Protein AF-W2Z383-F1 (afdb_monomer)

Sequence (251 aa):
MAANDRAPPEHNKKMGALFIVNQLFKIYFKLNMIHLCRNLIRAVEGPAFPKFELFNKSDKVTYQYYVGRISMFEDQYQKAETCLDYAWKHCHRGKTRNKRMILQFLVPVKLLLGIMPSPKLLSDFALEEYTGLTDAIRDGNLHLFTEYLAQYQDKFIQQGVYLLIEKLRLLVLRNLFKKVYLIQQSHQLQMQDFQLALNVATGHSMGMDEIECVLTNLIFKGYIKGYMSHTKKILVVSKTQPFPPIVNVSS

pLDDT: mean 93.11, std 7.23, range [57.81, 98.75]

Organism: NCBI:txid1317064

Secondary structure (DSSP, 8-state):
-GGG--S-GGG-GGGGHHHHHHHHHHHHHHTT-GGGHHHHHHHHHSTTSPPGGGS-HHHHHHHHHHHHHHHHHTT-HHHHHHHHHHHHHHS-TT-HHHHHHHHHHHHHHHHHTTPPPPHHHHHHTT-GGGHHHHHHHHHT-HHHHHHHHHHTHHHHHHHT-HHHHHHTHHHHHHHHHHHHHHHH--SEEEHHHHHHHHHHHHSS---HHHHHHHHHHHHHTTSS-EEEETTTTEEEE-SS-SS--HHHH--

InterPro domains:
  IPR000717 Proteasome component (PCI) domain [PF01399] (149-239)
  IPR000717 Proteasome component (PCI) domain [PS50250] (61-242)
  IPR036388 Winged helix-like DNA-binding domain superfamily [G3DSA:1.10.10.10] (179-250)
  IPR045114 Csn12 family [PTHR12732] (3-248)
  IPR057985 26S proteasome non-ATPase regulatory subunit 3, N-terminal TPR repeats [PF25573] (13-121)

Foldseek 3Di:
DLLQDPDDPVPRSLQCLLVVLLVVLVVCVVVVVLVCNVVSVCVCVDPSHPDLVPHDLVSLLSNLLSQLVSCVVVVVLVSNLVSLVSSLVSPDPVPLVSNLLSCLRNQLSCVQLQHHDDPVVCVSNVVVLCVLVRVLLQQLQLQSLVVSLVVCVVVCVVSVCSVSSVSSNLSSLLNLVVVLCVVVVDQKAALVSSQVSCCVRHVDGDDSVRSVVSVVVCCVLVQAAFDADPVRRITGGDPPCRGDRSNVSSD

Structure (mmCIF, N/CA/C/O backbone):
data_AF-W2Z383-F1
#
_entry.id   AF-W2Z383-F1
#
loop_
_atom_site.group_PDB
_atom_site.id
_atom_site.type_symbol
_atom_site.label_atom_id
_atom_site.label_alt_id
_atom_site.label_comp_id
_atom_site.label_asym_id
_atom_site.label_entity_id
_atom_site.label_seq_id
_atom_site.pdbx_PDB_ins_code
_atom_site.Cartn_x
_atom_site.Cartn_y
_atom_site.Cartn_z
_atom_site.occupancy
_atom_site.B_iso_or_equiv
_atom_site.auth_seq_id
_atom_site.auth_comp_id
_atom_site.auth_asym_id
_atom_site.auth_atom_id
_atom_site.pdbx_PDB_model_num
ATOM 1 N N . MET A 1 1 ? 31.587 -0.784 -19.864 1.00 59.16 1 MET A N 1
ATOM 2 C CA . MET A 1 1 ? 30.217 -0.594 -19.326 1.00 59.16 1 MET A CA 1
ATOM 3 C C . MET A 1 1 ? 29.667 0.711 -19.889 1.00 59.16 1 MET A C 1
ATOM 5 O O . MET A 1 1 ? 30.401 1.687 -19.833 1.00 59.16 1 MET A O 1
ATOM 9 N N . ALA A 1 2 ? 28.448 0.751 -20.444 1.00 67.50 2 ALA A N 1
ATOM 10 C CA . ALA A 1 2 ? 27.911 1.948 -21.124 1.00 67.50 2 ALA A CA 1
ATOM 11 C C . ALA A 1 2 ? 27.912 3.220 -20.246 1.00 67.50 2 ALA A C 1
ATOM 13 O O . ALA A 1 2 ? 28.122 4.315 -20.750 1.00 67.50 2 ALA A O 1
ATOM 14 N N . ALA A 1 3 ? 27.755 3.068 -18.926 1.00 65.38 3 ALA A N 1
ATOM 15 C CA . ALA A 1 3 ? 27.822 4.172 -17.965 1.00 65.38 3 ALA A CA 1
ATOM 16 C C . ALA A 1 3 ? 29.238 4.773 -17.790 1.00 65.38 3 ALA A C 1
ATOM 18 O O . ALA A 1 3 ? 29.368 5.959 -17.508 1.00 65.38 3 ALA A O 1
ATOM 19 N N . ASN A 1 4 ? 30.298 3.992 -18.033 1.00 68.06 4 ASN A N 1
ATOM 20 C CA . ASN A 1 4 ? 31.700 4.418 -17.890 1.00 68.06 4 ASN A CA 1
ATOM 21 C C . ASN A 1 4 ? 32.333 4.840 -19.224 1.00 68.06 4 ASN A C 1
ATOM 23 O O . ASN A 1 4 ? 33.556 4.947 -19.316 1.00 68.06 4 ASN A O 1
ATOM 27 N N . ASP A 1 5 ? 31.521 5.033 -20.265 1.00 70.00 5 ASP A N 1
ATOM 28 C CA . ASP A 1 5 ? 32.014 5.424 -21.580 1.00 70.00 5 ASP A CA 1
ATOM 29 C C . ASP A 1 5 ? 32.732 6.786 -21.511 1.00 70.00 5 ASP A C 1
ATOM 31 O O . ASP A 1 5 ? 32.294 7.708 -20.821 1.00 70.00 5 ASP A O 1
ATOM 35 N N . ARG A 1 6 ? 33.873 6.907 -22.183 1.00 73.69 6 ARG A N 1
ATOM 36 C CA . ARG A 1 6 ? 34.647 8.156 -22.275 1.00 73.69 6 ARG A CA 1
ATOM 37 C C . ARG A 1 6 ? 34.650 8.715 -23.697 1.00 73.69 6 ARG A C 1
ATOM 39 O O . ARG A 1 6 ? 35.354 9.685 -23.954 1.00 73.69 6 ARG A O 1
ATOM 46 N N . ALA A 1 7 ? 33.885 8.104 -24.603 1.00 74.44 7 ALA A N 1
ATOM 47 C CA . ALA A 1 7 ? 33.755 8.567 -25.971 1.00 74.44 7 ALA A CA 1
ATOM 48 C C . ALA A 1 7 ? 33.194 10.006 -26.039 1.00 74.44 7 ALA A C 1
ATOM 50 O O . ALA A 1 7 ? 32.444 10.422 -25.142 1.00 74.44 7 ALA A O 1
ATOM 51 N N . PRO A 1 8 ? 33.529 10.756 -27.107 1.00 68.62 8 PRO A N 1
ATOM 52 C CA . PRO A 1 8 ? 32.952 12.069 -27.382 1.00 68.62 8 PRO A CA 1
ATOM 53 C C . PRO A 1 8 ? 31.413 12.039 -27.364 1.00 68.62 8 PRO A C 1
ATOM 55 O O . PRO A 1 8 ? 30.830 10.983 -27.626 1.00 68.62 8 PRO A O 1
ATOM 58 N N . PRO A 1 9 ? 30.732 13.172 -27.096 1.00 67.56 9 PRO A N 1
ATOM 59 C CA . PRO A 1 9 ? 29.270 13.237 -26.975 1.00 67.56 9 PRO A CA 1
ATOM 60 C C . PRO A 1 9 ? 28.506 12.577 -28.132 1.00 67.56 9 PRO A C 1
ATOM 62 O O . PRO A 1 9 ? 27.502 11.910 -27.896 1.00 67.56 9 PRO A O 1
ATOM 65 N N . GLU A 1 10 ? 29.027 12.694 -29.355 1.00 64.75 10 GLU A N 1
ATOM 66 C CA . GLU A 1 10 ? 28.457 12.147 -30.596 1.00 64.75 10 GLU A CA 1
ATOM 67 C C . GLU A 1 10 ? 28.427 10.607 -30.646 1.00 64.75 10 GLU A C 1
ATOM 69 O O . GLU A 1 10 ? 27.611 10.013 -31.350 1.00 64.75 10 GLU A O 1
ATOM 74 N N . HIS A 1 11 ? 29.277 9.939 -29.862 1.00 67.81 11 HIS A N 1
ATOM 75 C CA . HIS A 1 11 ? 29.374 8.477 -29.779 1.00 67.81 11 HIS A CA 1
ATOM 76 C C . HIS A 1 11 ? 29.130 7.947 -28.361 1.00 67.81 11 HIS A C 1
ATOM 78 O O . HIS A 1 11 ? 29.428 6.790 -28.057 1.00 67.81 11 HIS A O 1
ATOM 84 N N . ASN A 1 12 ? 28.588 8.787 -27.478 1.00 75.19 12 ASN A N 1
ATOM 85 C CA . ASN A 1 12 ? 28.506 8.490 -26.059 1.00 75.19 12 ASN A CA 1
ATOM 86 C C . ASN A 1 12 ? 27.352 7.528 -25.736 1.00 75.19 12 ASN A C 1
ATOM 88 O O . ASN A 1 12 ? 26.170 7.874 -25.808 1.00 75.19 12 ASN A O 1
ATOM 92 N N . LYS A 1 13 ? 27.694 6.314 -25.289 1.00 80.44 13 LYS A N 1
ATOM 93 C CA . LYS A 1 13 ? 26.715 5.264 -24.959 1.00 80.44 13 LYS A CA 1
ATOM 94 C C . LYS A 1 13 ? 26.020 5.472 -23.612 1.00 80.44 13 LYS A C 1
ATOM 96 O O . LYS A 1 13 ? 25.068 4.748 -23.309 1.00 80.44 13 LYS A O 1
ATOM 101 N N . LYS A 1 14 ? 26.437 6.459 -22.810 1.00 80.62 14 LYS A N 1
ATOM 102 C CA . LYS A 1 14 ? 25.865 6.744 -21.483 1.00 80.62 14 LYS A CA 1
ATOM 103 C C . LYS A 1 14 ? 24.364 6.978 -21.520 1.00 80.62 14 LYS A C 1
ATOM 105 O O . LYS A 1 14 ? 23.655 6.496 -20.642 1.00 80.62 14 LYS A O 1
ATOM 110 N N . MET A 1 15 ? 23.867 7.657 -22.552 1.00 82.62 15 MET A N 1
ATOM 111 C CA . MET A 1 15 ? 22.441 7.975 -22.664 1.00 82.62 15 MET A CA 1
ATOM 112 C C . MET A 1 15 ? 21.571 6.738 -22.927 1.00 82.62 15 MET A C 1
ATOM 114 O O . MET A 1 15 ? 20.395 6.735 -22.575 1.00 82.62 15 MET A O 1
ATOM 118 N N . GLY A 1 16 ? 22.153 5.655 -23.453 1.00 87.44 16 GLY A N 1
ATOM 119 C CA . GLY A 1 16 ? 21.490 4.356 -23.587 1.00 87.44 16 GLY A CA 1
ATOM 120 C C . GLY A 1 16 ? 21.559 3.483 -22.328 1.00 87.44 16 GLY A C 1
ATOM 121 O O . GLY A 1 16 ? 20.902 2.444 -22.270 1.00 87.44 16 GLY A O 1
ATOM 122 N N . ALA A 1 17 ? 22.331 3.870 -21.306 1.00 91.75 17 ALA A N 1
ATOM 123 C CA . ALA A 1 17 ? 22.568 3.025 -20.135 1.00 91.75 17 ALA A CA 1
ATOM 124 C C . ALA A 1 17 ? 21.280 2.734 -19.348 1.00 91.75 17 ALA A C 1
ATOM 126 O O . ALA A 1 17 ? 21.058 1.588 -18.957 1.00 91.75 17 ALA A O 1
ATOM 127 N N . LEU A 1 18 ? 20.402 3.730 -19.165 1.00 94.50 18 LEU A N 1
ATOM 128 C CA . LEU A 1 18 ? 19.137 3.531 -18.448 1.00 94.50 18 LEU A CA 1
ATOM 129 C C . LEU A 1 18 ? 18.179 2.613 -19.219 1.00 94.50 18 LEU A C 1
ATOM 131 O O . LEU A 1 18 ? 17.527 1.762 -18.618 1.00 94.50 18 LEU A O 1
ATOM 135 N N . PHE A 1 19 ? 18.150 2.716 -20.551 1.00 94.62 19 PHE A N 1
ATOM 136 C CA . PHE A 1 19 ? 17.398 1.786 -21.391 1.00 94.62 19 PHE A CA 1
ATOM 137 C C . PHE A 1 19 ? 17.890 0.343 -21.209 1.00 94.62 19 PHE A C 1
ATOM 139 O O . PHE A 1 19 ? 17.077 -0.560 -21.024 1.00 94.62 19 PHE A O 1
ATOM 146 N N . ILE A 1 20 ? 19.210 0.116 -21.199 1.00 94.94 20 ILE A N 1
ATOM 147 C CA . ILE A 1 20 ? 19.793 -1.216 -20.966 1.00 94.94 20 ILE A CA 1
ATOM 148 C C . ILE A 1 20 ? 19.395 -1.743 -19.583 1.00 94.94 20 ILE A C 1
ATOM 150 O O . ILE A 1 20 ? 18.932 -2.878 -19.476 1.00 94.94 20 ILE A O 1
ATOM 154 N N . VAL A 1 21 ? 19.500 -0.915 -18.539 1.00 96.50 21 VAL A N 1
ATOM 155 C CA . VAL A 1 21 ? 19.047 -1.269 -17.183 1.00 96.50 21 VAL A CA 1
ATOM 156 C C . VAL A 1 21 ? 17.569 -1.672 -17.184 1.00 96.50 21 VAL A C 1
ATOM 158 O O . VAL A 1 21 ? 17.213 -2.705 -16.621 1.00 96.50 21 VAL A O 1
ATOM 161 N N . ASN A 1 22 ? 16.713 -0.927 -17.885 1.00 97.62 22 ASN A N 1
ATOM 162 C CA . ASN A 1 22 ? 15.292 -1.248 -18.017 1.00 97.62 22 ASN A CA 1
ATOM 163 C C . ASN A 1 22 ? 15.038 -2.590 -18.725 1.00 97.62 22 ASN A C 1
ATOM 165 O O . ASN A 1 22 ? 14.095 -3.300 -18.368 1.00 97.62 22 ASN A O 1
ATOM 169 N N . GLN A 1 23 ? 15.848 -2.958 -19.723 1.00 97.62 23 GLN A N 1
ATOM 170 C CA . GLN A 1 23 ? 15.751 -4.280 -20.354 1.00 97.62 23 GLN A CA 1
ATOM 171 C C . GLN A 1 23 ? 16.218 -5.393 -19.411 1.00 97.62 23 GLN A C 1
ATOM 173 O O . GLN A 1 23 ? 15.561 -6.429 -19.328 1.00 97.62 23 GLN A O 1
ATOM 178 N N . LEU A 1 24 ? 17.289 -5.168 -18.646 1.00 97.50 24 LEU A N 1
ATOM 179 C CA . LEU A 1 24 ? 17.753 -6.128 -17.642 1.00 97.50 24 LEU A CA 1
ATOM 180 C C . LEU A 1 24 ? 16.710 -6.341 -16.541 1.00 97.50 24 LEU A C 1
ATOM 182 O O . LEU A 1 24 ? 16.446 -7.488 -16.190 1.00 97.50 24 LEU A O 1
ATOM 186 N N . PHE A 1 25 ? 16.037 -5.285 -16.069 1.00 97.94 25 PHE A N 1
ATOM 187 C CA . PHE A 1 25 ? 14.906 -5.443 -15.150 1.00 97.94 25 PHE A CA 1
ATOM 188 C C . PHE A 1 25 ? 13.814 -6.335 -15.741 1.00 97.94 25 PHE A C 1
ATOM 190 O O . PHE A 1 25 ? 13.383 -7.274 -15.079 1.00 97.94 25 PHE A O 1
ATOM 197 N N . LYS A 1 26 ? 13.390 -6.105 -16.991 1.00 97.06 26 LYS A N 1
ATOM 198 C CA . LYS A 1 26 ? 12.384 -6.963 -17.647 1.00 97.06 26 LYS A CA 1
ATOM 199 C C . LYS A 1 26 ? 12.805 -8.434 -17.655 1.00 97.06 26 LYS A C 1
ATOM 201 O O . LYS A 1 26 ? 11.983 -9.296 -17.352 1.00 97.06 26 LYS A O 1
ATOM 206 N N . ILE A 1 27 ? 14.066 -8.711 -17.989 1.00 97.62 27 ILE A N 1
ATOM 207 C CA . ILE A 1 27 ? 14.612 -10.073 -18.038 1.00 97.62 27 ILE A CA 1
ATOM 208 C C . ILE A 1 27 ? 14.623 -10.688 -16.637 1.00 97.62 27 ILE A C 1
ATOM 210 O O . ILE A 1 27 ? 14.061 -11.762 -16.446 1.00 97.62 27 ILE A O 1
ATOM 214 N N . TYR A 1 28 ? 15.181 -10.001 -15.640 1.00 97.00 28 TYR A N 1
ATOM 215 C CA . TYR A 1 28 ? 15.272 -10.522 -14.274 1.00 97.00 28 TYR A CA 1
ATOM 216 C C . TYR A 1 28 ? 13.905 -10.752 -13.639 1.00 97.00 28 TYR A C 1
ATOM 218 O O . TYR A 1 28 ? 13.707 -11.775 -12.993 1.00 97.00 28 TYR A O 1
ATOM 226 N N . PHE A 1 29 ? 12.934 -9.868 -13.873 1.00 94.94 29 PHE A N 1
ATOM 227 C CA . PHE A 1 29 ? 11.560 -10.092 -13.426 1.00 94.94 29 PHE A CA 1
ATOM 228 C C . PHE A 1 29 ? 10.922 -11.303 -14.110 1.00 94.94 29 PHE A C 1
ATOM 230 O O . PHE A 1 29 ? 10.242 -12.079 -13.447 1.00 94.94 29 PHE A O 1
ATOM 237 N N . LYS A 1 30 ? 11.158 -11.498 -15.414 1.00 94.56 30 LYS A N 1
ATOM 238 C CA . LYS A 1 30 ? 10.636 -12.660 -16.148 1.00 94.56 30 LYS A CA 1
ATOM 239 C C . LYS A 1 30 ? 11.272 -13.979 -15.691 1.00 94.56 30 LYS A C 1
ATOM 241 O O . LYS A 1 30 ? 10.602 -15.003 -15.715 1.00 94.56 30 LYS A O 1
ATOM 246 N N . LEU A 1 31 ? 12.534 -13.945 -15.265 1.00 95.38 31 LEU A N 1
ATOM 247 C CA . LEU A 1 31 ? 13.268 -15.094 -14.720 1.00 95.38 31 LEU A CA 1
ATOM 248 C C . LEU A 1 31 ? 13.071 -15.286 -13.206 1.00 95.38 31 LEU A C 1
ATOM 250 O O . LEU A 1 31 ? 13.691 -16.168 -12.624 1.00 95.38 31 LEU A O 1
ATOM 254 N N . ASN A 1 32 ? 12.253 -14.452 -12.554 1.00 91.25 32 ASN A N 1
ATOM 255 C CA . ASN A 1 32 ? 12.079 -14.432 -11.098 1.00 91.25 32 ASN A CA 1
ATOM 256 C C . ASN A 1 32 ? 13.397 -14.238 -10.302 1.00 91.25 32 ASN A C 1
ATOM 258 O O . ASN A 1 32 ? 13.541 -14.687 -9.168 1.00 91.25 32 ASN A O 1
ATOM 262 N N . MET A 1 33 ? 14.374 -13.528 -10.877 1.00 94.25 33 MET A N 1
ATOM 263 C CA . MET A 1 33 ? 15.678 -13.222 -10.268 1.00 94.25 33 MET A CA 1
ATOM 264 C C . MET A 1 33 ? 15.709 -11.811 -9.659 1.00 94.25 33 MET A C 1
ATOM 266 O O . MET A 1 33 ? 16.627 -11.027 -9.902 1.00 94.25 33 MET A O 1
ATOM 270 N N . ILE A 1 34 ? 14.691 -11.464 -8.863 1.00 91.25 34 ILE A N 1
ATOM 271 C CA . ILE A 1 34 ? 14.492 -10.100 -8.328 1.00 91.25 34 ILE A CA 1
ATOM 272 C C . ILE A 1 34 ? 15.692 -9.631 -7.487 1.00 91.25 34 ILE A C 1
ATOM 274 O O . ILE A 1 34 ? 16.060 -8.460 -7.536 1.00 91.25 34 ILE A O 1
ATOM 278 N N . HIS A 1 35 ? 16.362 -10.544 -6.781 1.00 90.19 35 HIS A N 1
ATOM 279 C CA . HIS A 1 35 ? 17.541 -10.238 -5.967 1.00 90.19 35 HIS A CA 1
ATOM 280 C C . HIS A 1 35 ? 18.698 -9.604 -6.772 1.00 90.19 35 HIS A C 1
ATOM 282 O O . HIS A 1 35 ? 19.429 -8.767 -6.241 1.00 90.19 35 HIS A O 1
ATOM 288 N N . LEU A 1 36 ? 18.841 -9.918 -8.069 1.00 94.12 36 LEU A N 1
ATOM 289 C CA . LEU A 1 36 ? 19.874 -9.325 -8.933 1.00 94.12 36 LEU A CA 1
ATOM 290 C C . LEU A 1 36 ? 19.585 -7.867 -9.304 1.00 94.12 36 LEU A C 1
ATOM 292 O O . LEU A 1 36 ? 20.504 -7.112 -9.635 1.00 94.12 36 LEU A O 1
ATOM 296 N N . CYS A 1 37 ? 18.325 -7.439 -9.227 1.00 95.81 37 CYS A N 1
ATOM 297 C CA . CYS A 1 37 ? 17.917 -6.082 -9.568 1.00 95.81 37 CYS A CA 1
ATOM 298 C C . CYS A 1 37 ? 18.565 -5.029 -8.656 1.00 95.81 37 CYS A C 1
ATOM 300 O O . CYS A 1 37 ? 18.792 -3.901 -9.091 1.00 95.81 37 CYS A O 1
ATOM 302 N N . ARG A 1 38 ? 18.939 -5.390 -7.420 1.00 93.38 38 ARG A N 1
ATOM 303 C CA . ARG A 1 38 ? 19.597 -4.473 -6.476 1.00 93.38 38 ARG A CA 1
ATOM 304 C C . ARG A 1 38 ? 20.961 -3.996 -6.971 1.00 93.38 38 ARG A C 1
ATOM 306 O O . ARG A 1 38 ? 21.325 -2.845 -6.745 1.00 93.38 38 ARG A O 1
ATOM 313 N N . ASN A 1 39 ? 21.680 -4.842 -7.708 1.00 94.00 39 ASN A N 1
ATOM 314 C CA . ASN A 1 39 ? 22.948 -4.464 -8.335 1.00 94.00 39 ASN A CA 1
ATOM 315 C C . ASN A 1 39 ? 22.737 -3.411 -9.429 1.00 94.00 39 ASN A C 1
ATOM 317 O O . ASN A 1 39 ? 23.549 -2.499 -9.568 1.00 94.00 39 ASN A O 1
ATOM 321 N N . LEU A 1 40 ? 21.624 -3.496 -10.165 1.00 95.50 40 LEU A N 1
ATOM 322 C CA . LEU A 1 40 ? 21.271 -2.508 -11.183 1.00 95.50 40 LEU A CA 1
ATOM 323 C C . LEU A 1 40 ? 20.901 -1.163 -10.555 1.00 95.50 40 LEU A C 1
ATOM 325 O O . LEU A 1 40 ? 21.367 -0.132 -11.027 1.00 95.50 40 LEU A O 1
ATOM 329 N N . ILE A 1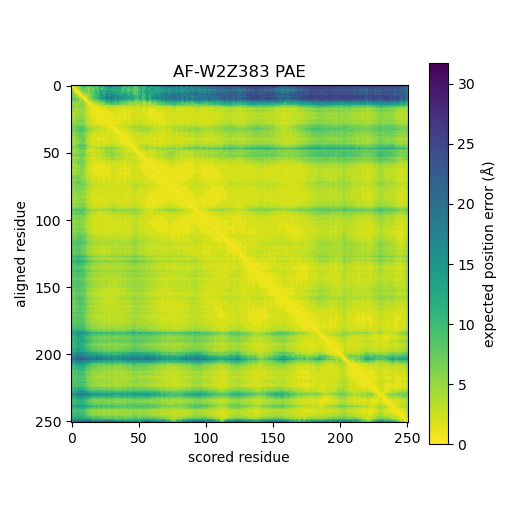 41 ? 20.121 -1.176 -9.469 1.00 95.62 41 ILE A N 1
ATOM 330 C CA . ILE A 1 41 ? 19.769 0.039 -8.719 1.00 95.62 41 ILE A CA 1
ATOM 331 C C . ILE A 1 41 ? 21.037 0.738 -8.223 1.00 95.62 41 ILE A C 1
ATOM 333 O O . ILE A 1 41 ? 21.239 1.912 -8.513 1.00 95.62 41 ILE A O 1
ATOM 337 N N . ARG A 1 42 ? 21.942 -0.002 -7.570 1.00 94.12 42 ARG A N 1
ATOM 338 C CA . ARG A 1 42 ? 23.227 0.537 -7.091 1.00 94.12 42 ARG A CA 1
ATOM 339 C C . ARG A 1 42 ? 24.078 1.121 -8.216 1.00 94.12 42 ARG A C 1
ATOM 341 O O . ARG A 1 42 ? 24.732 2.137 -8.018 1.00 94.12 42 ARG A O 1
ATOM 348 N N . ALA A 1 43 ? 24.074 0.492 -9.391 1.00 92.50 43 ALA A N 1
ATOM 349 C CA . ALA A 1 43 ? 24.798 1.005 -10.548 1.00 92.50 43 ALA A CA 1
ATOM 350 C C . ALA A 1 43 ? 24.215 2.333 -11.061 1.00 92.50 43 ALA A C 1
ATOM 352 O O . ALA A 1 43 ? 24.985 3.192 -11.479 1.00 92.50 43 ALA A O 1
ATOM 353 N N . VAL A 1 44 ? 22.888 2.506 -11.019 1.00 93.31 44 VAL A N 1
ATOM 354 C CA . VAL A 1 44 ? 22.203 3.748 -11.426 1.00 93.31 44 VAL A CA 1
ATOM 355 C C . VAL A 1 44 ? 22.344 4.858 -10.382 1.00 93.31 44 VAL A C 1
ATOM 357 O O . VAL A 1 44 ? 22.487 6.019 -10.748 1.00 93.31 44 VAL A O 1
ATOM 360 N N . GLU A 1 45 ? 22.327 4.518 -9.094 1.00 91.88 45 GLU A N 1
ATOM 361 C CA . GLU A 1 45 ? 22.524 5.464 -7.982 1.00 91.88 45 GLU A CA 1
ATOM 362 C C . GLU A 1 45 ? 24.007 5.856 -7.792 1.00 91.88 45 GLU A C 1
ATOM 364 O O . GLU A 1 45 ? 24.322 6.773 -7.036 1.00 91.88 45 GLU A O 1
ATOM 369 N N . GLY A 1 46 ? 24.928 5.167 -8.473 1.00 90.62 46 GLY A N 1
ATOM 370 C CA . GLY A 1 46 ? 26.364 5.401 -8.371 1.00 90.62 46 GLY A CA 1
ATOM 371 C C . GLY A 1 46 ? 26.830 6.701 -9.047 1.00 90.62 46 GLY A C 1
ATOM 372 O O . GLY A 1 46 ? 26.263 7.123 -10.055 1.00 90.62 46 GLY A O 1
ATOM 373 N N . PRO A 1 47 ? 27.938 7.305 -8.578 1.00 87.06 47 PRO A N 1
ATOM 374 C CA . PRO A 1 47 ? 28.403 8.620 -9.038 1.00 87.06 47 PRO A CA 1
ATOM 375 C C . PRO A 1 47 ? 28.872 8.644 -10.501 1.00 87.06 47 PRO A C 1
ATOM 377 O O . PRO A 1 47 ? 28.947 9.705 -11.114 1.00 87.06 47 PRO A O 1
ATOM 380 N N . ALA A 1 48 ? 29.208 7.480 -11.065 1.00 85.50 48 ALA A N 1
ATOM 381 C CA . ALA A 1 48 ? 29.609 7.351 -12.463 1.00 85.50 48 ALA A CA 1
ATOM 382 C C . ALA A 1 48 ? 28.412 7.311 -13.431 1.00 85.50 48 ALA A C 1
ATOM 384 O O . ALA A 1 48 ? 28.599 7.471 -14.640 1.00 85.50 48 ALA A O 1
ATOM 385 N N . PHE A 1 49 ? 27.194 7.085 -12.928 1.00 88.62 49 PHE A N 1
ATOM 386 C CA . PHE A 1 49 ? 25.999 7.048 -13.759 1.00 88.62 49 PHE A CA 1
ATOM 387 C C . PHE A 1 49 ? 25.562 8.475 -14.126 1.00 88.62 49 PHE A C 1
ATOM 389 O O . PHE A 1 49 ? 25.647 9.380 -13.293 1.00 88.62 49 PHE A O 1
ATOM 396 N N . PRO A 1 50 ? 25.099 8.725 -15.365 1.00 89.69 50 PRO A N 1
ATOM 397 C CA . PRO A 1 50 ? 24.586 10.040 -15.731 1.00 89.69 50 PRO A CA 1
ATOM 398 C C . PRO A 1 50 ? 23.438 10.473 -14.821 1.00 89.69 50 PRO A C 1
ATOM 400 O O . PRO A 1 50 ? 22.634 9.649 -14.386 1.00 89.69 50 PRO A O 1
ATOM 403 N N . LYS A 1 51 ? 23.327 11.782 -14.582 1.00 89.38 51 LYS A N 1
ATOM 404 C CA . LYS A 1 51 ? 22.239 12.351 -13.781 1.00 89.38 51 LYS A CA 1
ATOM 405 C C . LYS A 1 51 ? 20.879 11.902 -14.317 1.00 89.38 51 LYS A C 1
ATOM 407 O O . LYS A 1 51 ? 20.626 11.979 -15.522 1.00 89.38 51 LYS A O 1
ATOM 412 N N . PHE A 1 52 ? 20.008 11.446 -13.417 1.00 89.19 52 PHE A N 1
ATOM 413 C CA . PHE A 1 52 ? 18.730 10.831 -13.773 1.00 89.19 52 PHE A CA 1
ATOM 414 C C . PHE A 1 52 ? 17.861 11.761 -14.634 1.00 89.19 52 PHE A C 1
AT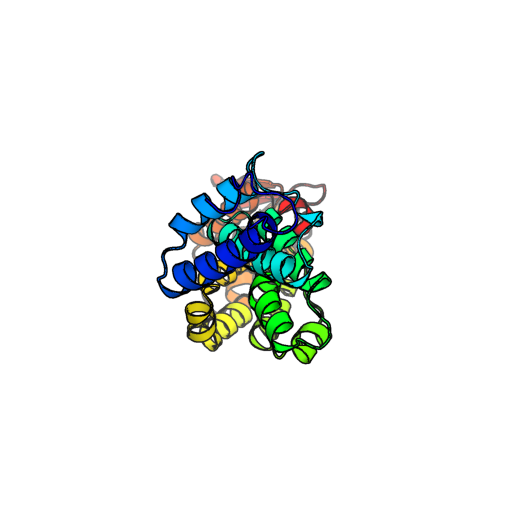OM 416 O O . PHE A 1 52 ? 17.183 11.305 -15.552 1.00 89.19 52 PHE A O 1
ATOM 423 N N . GLU A 1 53 ? 17.919 13.075 -14.411 1.00 90.75 53 GLU A N 1
ATOM 424 C CA . GLU A 1 53 ? 17.134 14.082 -15.129 1.00 90.75 53 GLU A CA 1
ATOM 425 C C . GLU A 1 53 ? 17.401 14.096 -16.636 1.00 90.75 53 GLU A C 1
ATOM 427 O O . GLU A 1 53 ? 16.471 14.369 -17.400 1.00 90.75 53 GLU A O 1
ATOM 432 N N . LEU A 1 54 ? 18.624 13.748 -17.054 1.00 91.38 54 LEU A N 1
ATOM 433 C CA . LEU A 1 54 ? 19.075 13.793 -18.447 1.00 91.38 54 LEU A CA 1
ATOM 434 C C . LEU A 1 54 ? 18.394 12.738 -19.325 1.00 91.38 54 LEU A C 1
ATOM 436 O O . LEU A 1 54 ? 18.324 12.895 -20.542 1.00 91.38 54 LEU A O 1
ATOM 440 N N . PHE A 1 55 ? 17.881 11.659 -18.732 1.00 93.12 55 PHE A N 1
ATOM 441 C CA . PHE A 1 55 ? 17.226 10.599 -19.489 1.00 93.12 55 PHE A CA 1
ATOM 442 C C . PHE A 1 55 ? 15.811 10.987 -19.917 1.00 93.12 55 PHE A C 1
ATOM 444 O O . PHE A 1 55 ? 15.117 11.785 -19.272 1.00 93.12 55 PHE A O 1
ATOM 451 N N . ASN A 1 56 ? 15.347 10.368 -21.003 1.00 93.69 56 ASN A N 1
ATOM 452 C CA . ASN A 1 56 ? 13.990 10.564 -21.491 1.00 93.69 56 ASN A CA 1
ATOM 453 C C . ASN A 1 56 ? 12.945 10.121 -20.441 1.00 93.69 56 ASN A C 1
ATOM 455 O O . ASN A 1 56 ? 13.195 9.300 -19.556 1.00 93.69 56 ASN A O 1
ATOM 459 N N . LYS A 1 57 ? 11.734 10.682 -20.526 1.00 95.19 57 LYS A N 1
ATOM 460 C CA . LYS A 1 57 ? 10.667 10.394 -19.552 1.00 95.19 57 LYS A CA 1
ATOM 461 C C . LYS A 1 57 ? 10.242 8.921 -19.562 1.00 95.19 57 LYS A C 1
ATOM 463 O O . LYS A 1 57 ? 9.942 8.384 -18.502 1.00 95.19 57 LYS A O 1
ATOM 468 N N . SER A 1 58 ? 10.231 8.262 -20.722 1.00 96.06 58 SER A N 1
ATOM 469 C CA . SER A 1 58 ? 9.827 6.854 -20.851 1.00 96.06 58 SER A CA 1
ATOM 470 C C . SER A 1 58 ? 10.737 5.893 -20.085 1.00 96.06 58 SER A C 1
ATOM 472 O O . SER A 1 58 ? 10.242 4.986 -19.411 1.00 96.06 58 SER A O 1
ATOM 474 N N . ASP A 1 59 ? 12.049 6.110 -20.137 1.00 96.62 59 ASP A N 1
ATOM 475 C CA . ASP A 1 59 ? 13.030 5.296 -19.430 1.00 96.62 59 ASP A CA 1
ATOM 476 C C . ASP A 1 59 ? 12.965 5.551 -17.930 1.00 96.62 59 ASP A C 1
ATOM 478 O O . ASP A 1 59 ? 12.986 4.595 -17.157 1.00 96.62 59 ASP A O 1
ATOM 482 N N . LYS A 1 60 ? 12.781 6.811 -17.515 1.00 97.62 60 LYS A N 1
ATOM 483 C CA . LYS A 1 60 ? 12.574 7.164 -16.103 1.00 97.62 60 LYS A CA 1
ATOM 484 C C . LYS A 1 60 ? 11.328 6.503 -15.517 1.00 97.62 60 LYS A C 1
ATOM 486 O O . LYS A 1 60 ? 11.398 5.932 -14.435 1.00 97.62 60 LYS A O 1
ATOM 491 N N . VAL A 1 61 ? 10.202 6.540 -16.235 1.00 98.44 61 VAL A N 1
ATOM 492 C CA . VAL A 1 61 ? 8.951 5.880 -15.817 1.00 98.44 6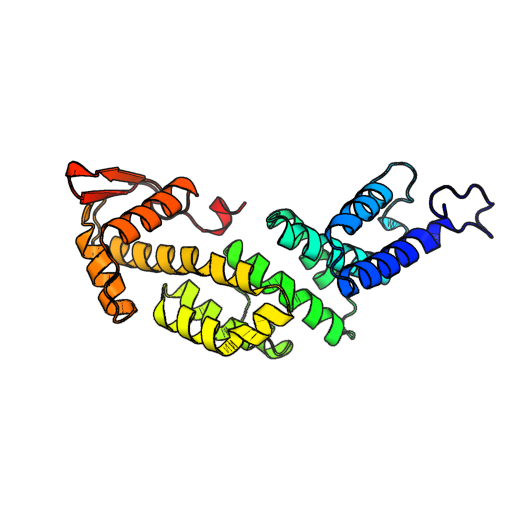1 VAL A CA 1
ATOM 493 C C . VAL A 1 61 ? 9.145 4.371 -15.687 1.00 98.44 61 VAL A C 1
ATOM 495 O O . VAL A 1 61 ? 8.708 3.785 -14.701 1.00 98.44 61 VAL A O 1
ATOM 498 N N . THR A 1 62 ? 9.820 3.743 -16.653 1.00 98.25 62 THR A N 1
ATOM 499 C CA . THR A 1 62 ? 10.079 2.294 -16.626 1.00 98.25 62 THR A CA 1
ATOM 500 C C . THR A 1 62 ? 10.987 1.911 -15.459 1.00 98.25 62 THR A C 1
ATOM 502 O O . THR A 1 62 ? 10.686 0.959 -14.742 1.00 98.25 62 THR A O 1
ATOM 505 N N . TYR A 1 63 ? 12.052 2.681 -15.229 1.00 98.44 63 TYR A N 1
ATOM 506 C CA . TYR A 1 63 ? 12.971 2.478 -14.113 1.00 98.44 63 TYR A CA 1
ATOM 507 C C . TYR A 1 63 ? 12.235 2.575 -12.774 1.00 98.44 63 TYR A C 1
ATOM 509 O O . TYR A 1 63 ? 12.277 1.646 -11.972 1.00 98.44 63 TYR A O 1
ATOM 517 N N . GLN A 1 64 ? 11.481 3.658 -12.570 1.00 98.56 64 GLN A N 1
ATOM 518 C CA . GLN A 1 64 ? 10.746 3.912 -11.329 1.00 98.56 64 GLN A CA 1
ATOM 519 C C . GLN A 1 64 ? 9.648 2.872 -11.072 1.00 98.56 64 GLN A C 1
ATOM 521 O O . GLN A 1 64 ? 9.458 2.448 -9.936 1.00 98.56 64 GLN A O 1
ATOM 526 N N . TYR A 1 65 ? 8.986 2.378 -12.122 1.00 98.69 65 TYR A N 1
ATOM 527 C CA . TYR A 1 65 ? 8.059 1.252 -12.008 1.00 98.69 65 TYR A CA 1
ATOM 528 C C . TYR A 1 65 ? 8.738 -0.003 -11.433 1.00 98.69 65 TYR A C 1
ATOM 530 O O . TYR A 1 65 ? 8.199 -0.631 -10.521 1.00 98.69 65 TYR A O 1
ATOM 538 N N . TYR A 1 66 ? 9.927 -0.363 -11.924 1.00 98.38 66 TYR A N 1
ATOM 539 C CA . TYR A 1 66 ? 10.645 -1.539 -11.427 1.00 98.38 66 TYR A CA 1
ATOM 540 C C . TYR A 1 66 ? 11.220 -1.340 -10.029 1.00 98.38 66 TYR A C 1
ATOM 542 O O . TYR A 1 66 ? 11.035 -2.217 -9.187 1.00 98.38 66 TYR A O 1
ATOM 550 N N . VAL A 1 67 ? 11.854 -0.195 -9.754 1.00 98.38 67 VAL A N 1
ATOM 551 C CA . VAL A 1 67 ? 12.356 0.130 -8.409 1.00 98.38 67 VAL A CA 1
ATOM 552 C C . VAL A 1 67 ? 11.223 0.099 -7.393 1.00 98.38 67 VAL A C 1
ATOM 554 O O . VAL A 1 67 ? 11.367 -0.527 -6.349 1.00 98.38 67 VAL A O 1
ATOM 557 N N . GLY A 1 68 ? 10.070 0.677 -7.730 1.00 98.38 68 GLY A N 1
ATOM 558 C CA . GLY A 1 68 ? 8.905 0.667 -6.859 1.00 98.38 68 GLY A CA 1
ATOM 559 C C . GLY A 1 68 ? 8.409 -0.742 -6.526 1.00 98.38 68 GLY A C 1
ATOM 560 O O . GLY A 1 68 ? 8.142 -1.043 -5.366 1.00 98.38 68 GLY A O 1
ATOM 561 N N . ARG A 1 69 ? 8.370 -1.647 -7.513 1.00 97.62 69 ARG A N 1
ATOM 562 C CA . ARG A 1 69 ? 8.026 -3.063 -7.286 1.00 97.62 69 ARG A CA 1
ATOM 563 C C . ARG A 1 69 ? 9.059 -3.798 -6.435 1.00 97.62 69 ARG A C 1
ATOM 565 O O . ARG A 1 69 ? 8.676 -4.577 -5.573 1.00 97.62 69 ARG A O 1
ATOM 572 N N . ILE A 1 70 ? 10.351 -3.556 -6.655 1.00 97.00 70 ILE A N 1
ATOM 573 C CA . ILE A 1 70 ? 11.424 -4.160 -5.847 1.00 97.00 70 ILE A CA 1
ATOM 574 C C . ILE A 1 70 ? 11.306 -3.691 -4.396 1.00 97.00 70 ILE A C 1
ATOM 576 O O . ILE A 1 70 ? 11.282 -4.518 -3.494 1.00 97.00 70 ILE A O 1
ATOM 580 N N . SER A 1 71 ? 11.157 -2.384 -4.172 1.00 97.38 71 SER A N 1
ATOM 581 C CA . SER A 1 71 ? 10.963 -1.820 -2.835 1.00 97.38 71 SER A CA 1
ATOM 582 C C . SER A 1 71 ? 9.705 -2.359 -2.156 1.00 97.38 71 SER A C 1
ATOM 584 O O . SER A 1 71 ? 9.742 -2.634 -0.964 1.00 97.38 71 SER A O 1
ATOM 586 N N . MET A 1 72 ? 8.618 -2.580 -2.902 1.00 96.44 72 MET A N 1
ATOM 587 C CA . MET A 1 72 ? 7.412 -3.229 -2.382 1.00 96.44 72 MET A CA 1
ATOM 588 C C . MET A 1 72 ? 7.696 -4.659 -1.897 1.00 96.44 72 MET A C 1
ATOM 590 O O . MET A 1 72 ? 7.239 -5.024 -0.819 1.00 96.44 72 MET A O 1
ATOM 594 N N . PHE A 1 73 ? 8.452 -5.459 -2.660 1.00 93.50 73 PHE A N 1
ATOM 595 C CA . PHE A 1 73 ? 8.836 -6.819 -2.258 1.00 93.50 73 PHE A CA 1
ATOM 596 C C . PHE A 1 73 ? 9.796 -6.852 -1.063 1.00 93.50 73 PHE A C 1
ATOM 598 O O . PHE A 1 73 ? 9.794 -7.819 -0.309 1.00 93.50 73 PHE A O 1
ATOM 605 N N . GLU A 1 74 ? 10.600 -5.805 -0.879 1.00 93.69 74 GLU A N 1
ATOM 606 C CA . GLU A 1 74 ? 11.493 -5.633 0.274 1.00 93.69 74 GLU A CA 1
ATOM 607 C C . GLU A 1 74 ? 10.802 -4.945 1.474 1.00 93.69 74 GLU A C 1
ATOM 609 O O . GLU A 1 74 ? 11.488 -4.460 2.372 1.00 93.69 74 GLU A O 1
ATOM 614 N N . ASP A 1 75 ? 9.465 -4.858 1.484 1.00 94.31 75 ASP A N 1
ATOM 615 C CA . ASP A 1 75 ? 8.655 -4.196 2.520 1.00 94.31 75 ASP A CA 1
ATOM 616 C C . ASP A 1 75 ? 8.991 -2.698 2.755 1.00 94.31 75 ASP A C 1
ATOM 618 O O . ASP A 1 75 ? 8.591 -2.095 3.751 1.00 94.31 75 ASP A O 1
ATOM 622 N N . GLN A 1 76 ? 9.671 -2.043 1.807 1.00 96.12 76 GLN A N 1
ATOM 623 C CA . GLN A 1 76 ? 9.977 -0.605 1.812 1.00 96.12 76 GLN A CA 1
ATOM 624 C C . GLN A 1 76 ? 8.828 0.196 1.177 1.00 96.12 76 GLN A C 1
ATOM 626 O O . GLN A 1 76 ? 8.982 0.801 0.111 1.00 96.12 76 GLN A O 1
ATOM 631 N N . TYR A 1 77 ? 7.657 0.196 1.816 1.00 96.19 77 TYR A N 1
ATOM 632 C CA . TYR A 1 77 ? 6.425 0.729 1.219 1.00 96.19 77 TYR A CA 1
ATOM 633 C C . TYR A 1 77 ? 6.467 2.230 0.907 1.00 96.19 77 TYR A C 1
ATOM 635 O O . TYR A 1 77 ? 5.941 2.629 -0.128 1.00 96.19 77 TYR A O 1
ATOM 643 N N . GLN A 1 78 ? 7.161 3.046 1.707 1.00 96.12 78 GLN A N 1
ATOM 644 C CA . GLN A 1 78 ? 7.317 4.482 1.427 1.00 96.12 78 GLN A CA 1
ATOM 645 C C . GLN A 1 78 ? 8.094 4.735 0.135 1.00 96.12 78 GLN A C 1
ATOM 647 O O . GLN A 1 78 ? 7.662 5.492 -0.735 1.00 96.12 78 GLN A O 1
ATOM 652 N N . LYS A 1 79 ? 9.227 4.040 -0.026 1.00 97.50 79 LYS A N 1
ATOM 653 C CA . LYS A 1 79 ? 10.035 4.117 -1.247 1.00 97.50 79 LYS A CA 1
ATOM 654 C C . LYS A 1 79 ? 9.256 3.560 -2.438 1.00 97.50 79 LYS A C 1
ATOM 656 O O . LYS A 1 79 ? 9.274 4.157 -3.512 1.00 97.50 79 LYS A O 1
ATOM 661 N N . ALA A 1 80 ? 8.538 2.454 -2.237 1.00 98.31 80 ALA A N 1
ATOM 662 C CA . ALA A 1 80 ? 7.685 1.865 -3.260 1.00 98.31 80 ALA A CA 1
ATOM 663 C C . ALA A 1 80 ? 6.621 2.854 -3.752 1.00 98.31 80 ALA A C 1
ATOM 665 O O . ALA A 1 80 ? 6.477 3.037 -4.960 1.00 98.31 80 ALA A O 1
ATOM 666 N N . GLU A 1 81 ? 5.923 3.520 -2.828 1.00 98.38 81 GLU A N 1
ATOM 667 C CA . GLU A 1 81 ? 4.914 4.533 -3.131 1.00 98.38 81 GLU A CA 1
ATOM 668 C C . GLU A 1 81 ? 5.523 5.685 -3.922 1.00 98.38 81 GLU A C 1
ATOM 670 O O . GLU A 1 81 ? 5.032 5.977 -5.008 1.00 98.38 81 GLU A O 1
ATOM 675 N N . THR A 1 82 ? 6.639 6.251 -3.457 1.00 98.38 82 THR A N 1
ATOM 676 C CA . THR A 1 82 ? 7.297 7.389 -4.117 1.00 98.38 82 THR A CA 1
ATOM 677 C C . THR A 1 82 ? 7.679 7.054 -5.563 1.00 98.38 82 THR A C 1
ATOM 679 O O . THR A 1 82 ? 7.410 7.821 -6.493 1.00 98.38 82 THR A O 1
ATOM 682 N N . CYS A 1 83 ? 8.283 5.884 -5.782 1.00 98.62 83 CYS A N 1
ATOM 683 C CA . CYS A 1 83 ? 8.696 5.432 -7.108 1.00 98.62 83 CYS A CA 1
ATOM 684 C C . CYS A 1 83 ? 7.491 5.150 -8.024 1.00 98.62 83 CYS A C 1
ATOM 686 O O . CYS A 1 83 ? 7.454 5.590 -9.178 1.00 98.62 83 CYS A O 1
ATOM 688 N N . LEU A 1 84 ? 6.480 4.434 -7.526 1.00 98.75 84 LEU A N 1
ATOM 689 C CA . LEU A 1 84 ? 5.291 4.082 -8.306 1.00 98.75 84 LEU A CA 1
ATOM 690 C C . LEU A 1 84 ? 4.411 5.307 -8.599 1.00 98.75 84 LEU A C 1
ATOM 692 O O . LEU A 1 84 ? 3.874 5.416 -9.702 1.00 98.75 84 LEU A O 1
ATOM 696 N N . ASP A 1 85 ? 4.304 6.253 -7.668 1.00 98.56 85 ASP A N 1
ATOM 697 C CA . ASP A 1 85 ? 3.598 7.522 -7.851 1.00 98.56 85 ASP A CA 1
ATOM 698 C C . ASP A 1 85 ? 4.311 8.409 -8.883 1.00 98.56 85 ASP A C 1
ATOM 700 O O . ASP A 1 85 ? 3.664 8.950 -9.787 1.00 98.56 85 ASP A O 1
ATOM 704 N N . TYR A 1 86 ? 5.650 8.464 -8.855 1.00 98.56 86 TYR A N 1
ATOM 705 C CA . TYR A 1 86 ? 6.421 9.103 -9.922 1.00 98.56 86 TYR A CA 1
ATOM 706 C C . TYR A 1 86 ? 6.101 8.475 -11.281 1.00 98.56 86 TYR A C 1
ATOM 708 O O . TYR A 1 86 ? 5.795 9.197 -12.238 1.00 98.56 86 TYR A O 1
ATOM 716 N N . ALA A 1 87 ? 6.160 7.141 -11.377 1.00 98.69 87 ALA A N 1
ATOM 717 C CA . ALA A 1 87 ? 5.882 6.419 -12.613 1.00 98.69 87 ALA A CA 1
ATOM 718 C C . ALA A 1 87 ? 4.459 6.708 -13.109 1.00 98.69 87 ALA A C 1
ATOM 720 O O . ALA A 1 87 ? 4.270 6.986 -14.292 1.00 98.69 87 ALA A O 1
ATOM 721 N N . TRP A 1 88 ? 3.472 6.714 -12.212 1.00 98.38 88 TRP A N 1
ATOM 722 C CA . TRP A 1 88 ? 2.074 7.014 -12.508 1.00 98.38 88 TRP A CA 1
ATOM 723 C C . TRP A 1 88 ? 1.887 8.426 -13.080 1.00 98.38 88 TRP A C 1
ATOM 725 O O . TRP A 1 88 ? 1.307 8.586 -14.161 1.00 98.38 88 TRP A O 1
ATOM 735 N N . LYS A 1 89 ? 2.421 9.443 -12.391 1.00 98.19 89 LYS A N 1
ATOM 736 C CA . LYS A 1 89 ? 2.296 10.862 -12.765 1.00 98.19 89 LYS A CA 1
ATOM 737 C C . LYS A 1 89 ? 2.990 11.185 -14.087 1.00 98.19 89 LYS A C 1
ATOM 739 O O . LYS A 1 89 ? 2.481 11.992 -14.864 1.00 98.19 89 LYS A O 1
ATOM 744 N N . HIS A 1 90 ? 4.126 10.544 -14.360 1.00 98.12 90 HIS A N 1
ATOM 745 C CA . HIS A 1 90 ? 4.934 10.806 -15.554 1.00 98.12 90 HIS A CA 1
ATOM 746 C C . HIS A 1 90 ? 4.640 9.854 -16.722 1.00 98.12 90 HIS A C 1
ATOM 748 O O . HIS A 1 90 ? 5.138 10.077 -17.829 1.00 98.12 90 HIS A O 1
ATOM 754 N N . CYS A 1 91 ? 3.822 8.815 -16.520 1.00 98.12 91 CYS A N 1
ATOM 755 C CA . CYS A 1 91 ? 3.390 7.937 -17.600 1.00 98.12 91 CYS A CA 1
ATOM 756 C C . CYS A 1 91 ? 2.517 8.702 -18.603 1.00 98.12 91 CYS A C 1
ATOM 758 O O . CYS A 1 91 ? 1.581 9.423 -18.240 1.00 98.12 91 CYS A O 1
ATOM 760 N N . HIS A 1 92 ? 2.803 8.516 -19.892 1.00 96.56 92 HIS A N 1
ATOM 761 C CA . HIS A 1 92 ? 2.082 9.190 -20.965 1.00 96.56 92 HIS A CA 1
ATOM 762 C C . HIS A 1 92 ? 0.571 8.910 -20.892 1.00 96.56 92 HIS A C 1
ATOM 764 O O . HIS A 1 92 ? 0.146 7.763 -20.749 1.00 96.56 92 HIS A O 1
ATOM 770 N N . ARG A 1 93 ? -0.257 9.955 -21.031 1.00 94.38 93 ARG A N 1
ATOM 771 C CA . ARG A 1 93 ? -1.720 9.866 -20.851 1.00 94.38 93 ARG A CA 1
ATOM 772 C C . ARG A 1 93 ? -2.379 8.850 -21.789 1.00 94.38 93 ARG A C 1
ATOM 774 O O . ARG A 1 93 ? -3.221 8.093 -21.335 1.00 94.38 93 ARG A O 1
ATOM 781 N N . GLY A 1 94 ? -1.921 8.765 -23.040 1.00 95.50 94 GLY A N 1
ATOM 782 C CA . GLY A 1 94 ? -2.400 7.780 -24.023 1.00 95.50 94 GLY A CA 1
ATOM 783 C C . GLY A 1 94 ? -1.891 6.340 -23.837 1.00 95.50 94 GLY A C 1
ATOM 784 O O . GLY A 1 94 ? -2.153 5.493 -24.683 1.00 95.50 94 GLY A O 1
ATOM 785 N N . LYS A 1 95 ? -1.113 6.035 -22.787 1.00 96.88 95 LYS A N 1
ATOM 786 C CA . LYS A 1 95 ? -0.619 4.675 -22.499 1.00 96.88 95 LYS A CA 1
ATOM 787 C C . LYS A 1 95 ? -1.396 4.046 -21.340 1.00 96.88 95 LYS A C 1
ATOM 789 O O . LYS A 1 95 ? -0.819 3.683 -20.316 1.00 96.88 95 LYS A O 1
ATOM 794 N N . THR A 1 96 ? -2.704 3.880 -21.530 1.00 96.38 96 THR A N 1
ATOM 795 C CA . THR A 1 96 ? -3.648 3.363 -20.521 1.00 96.38 96 THR A CA 1
ATOM 796 C C . THR A 1 96 ? -3.230 2.006 -19.958 1.00 96.38 96 THR A C 1
ATOM 798 O O . THR A 1 96 ? -3.260 1.816 -18.747 1.00 96.38 96 THR A O 1
ATOM 801 N N . ARG A 1 97 ? -2.728 1.091 -20.802 1.00 97.12 97 ARG A N 1
ATOM 802 C CA . ARG A 1 97 ? -2.208 -0.213 -20.353 1.00 97.12 97 ARG A CA 1
ATOM 803 C C . ARG A 1 97 ? -1.059 -0.075 -19.349 1.00 97.12 97 ARG A C 1
ATOM 805 O O . ARG A 1 97 ? -1.077 -0.730 -18.315 1.00 97.12 97 ARG A O 1
ATOM 812 N N . ASN A 1 98 ? -0.081 0.788 -19.628 1.00 97.50 98 ASN A N 1
ATOM 813 C CA . ASN A 1 98 ? 1.068 0.989 -18.737 1.00 97.50 98 ASN A CA 1
ATOM 814 C C . ASN A 1 98 ? 0.638 1.660 -17.432 1.00 97.50 98 ASN A C 1
ATOM 816 O O . ASN A 1 98 ? 1.088 1.283 -16.356 1.00 97.50 98 ASN A O 1
ATOM 820 N N . LYS A 1 99 ? -0.272 2.628 -17.533 1.00 98.06 99 LYS A N 1
ATOM 821 C CA . LYS A 1 99 ? -0.905 3.270 -16.384 1.00 98.06 99 LYS A CA 1
ATOM 822 C C . LYS A 1 99 ? -1.616 2.262 -15.483 1.00 98.06 99 LYS A C 1
ATOM 824 O O . LYS A 1 99 ? -1.353 2.241 -14.285 1.00 98.06 99 LYS A O 1
ATOM 829 N N . ARG A 1 100 ? -2.419 1.366 -16.064 1.00 97.50 100 ARG A N 1
ATOM 830 C CA . ARG A 1 100 ? -3.052 0.255 -15.345 1.00 97.50 100 ARG A CA 1
ATOM 831 C C . ARG A 1 100 ? -2.013 -0.643 -14.670 1.00 97.50 100 ARG A C 1
ATOM 833 O O . ARG A 1 100 ? -2.156 -0.939 -13.492 1.00 97.50 100 ARG A O 1
ATOM 840 N N . MET A 1 101 ? -0.944 -1.021 -15.378 1.00 97.25 101 MET A N 1
ATOM 841 C CA . MET A 1 101 ? 0.138 -1.835 -14.805 1.00 97.25 101 MET A CA 1
ATOM 842 C C . MET A 1 101 ? 0.806 -1.172 -13.600 1.00 97.25 101 MET A C 1
ATOM 844 O O . MET A 1 101 ? 1.163 -1.869 -12.661 1.00 97.25 101 MET A O 1
ATOM 848 N N . ILE A 1 102 ? 0.988 0.151 -13.610 1.00 98.56 102 ILE A N 1
ATOM 849 C CA . ILE A 1 102 ? 1.531 0.883 -12.458 1.00 98.56 102 ILE A CA 1
ATOM 850 C C . ILE A 1 102 ? 0.539 0.838 -11.289 1.00 98.56 102 ILE A C 1
ATOM 852 O O . ILE A 1 102 ? 0.933 0.535 -10.164 1.00 98.56 102 ILE A O 1
ATOM 856 N N . LEU A 1 103 ? -0.747 1.087 -11.553 1.00 98.25 103 LEU A N 1
ATOM 857 C CA . LEU A 1 103 ? -1.786 1.101 -10.521 1.00 98.25 103 LEU A CA 1
ATOM 858 C C . LEU A 1 103 ? -1.984 -0.252 -9.829 1.00 98.25 103 LEU A C 1
ATOM 860 O O . LEU A 1 103 ? -2.226 -0.256 -8.628 1.00 98.25 103 LEU A O 1
ATOM 864 N N . GLN A 1 104 ? -1.807 -1.377 -10.530 1.00 97.31 104 GLN A N 1
ATOM 865 C CA . GLN A 1 104 ? -1.870 -2.720 -9.923 1.00 97.31 104 GLN A CA 1
ATOM 866 C C . GLN A 1 104 ? -0.889 -2.907 -8.751 1.00 97.31 104 GLN A C 1
ATOM 868 O O . GLN A 1 104 ? -1.130 -3.726 -7.873 1.00 97.31 104 GLN A O 1
ATOM 873 N N . PHE A 1 105 ? 0.203 -2.138 -8.708 1.00 98.25 105 PHE A N 1
ATOM 874 C CA . PHE A 1 105 ? 1.141 -2.145 -7.582 1.00 98.25 105 PHE A CA 1
ATOM 875 C C . PHE A 1 105 ? 0.971 -0.913 -6.687 1.00 98.25 105 PHE A C 1
ATOM 877 O O . PHE A 1 105 ? 1.080 -1.020 -5.470 1.00 98.25 105 PHE A O 1
ATOM 884 N N . LEU A 1 106 ? 0.660 0.257 -7.259 1.00 98.56 106 LEU A N 1
ATOM 885 C CA . LEU A 1 106 ? 0.514 1.493 -6.484 1.00 98.56 106 LEU A CA 1
ATOM 886 C C . LEU A 1 106 ? -0.704 1.464 -5.554 1.00 98.56 106 LEU A C 1
ATOM 888 O O . LEU A 1 106 ? -0.607 1.936 -4.425 1.00 98.56 106 LEU A O 1
ATOM 892 N N . VAL A 1 107 ? -1.839 0.928 -6.013 1.00 98.12 107 VAL A N 1
ATOM 893 C CA . VAL A 1 107 ? -3.076 0.852 -5.221 1.00 98.12 107 VAL A CA 1
ATOM 894 C C . VAL A 1 107 ? -2.864 0.066 -3.926 1.00 98.12 107 VAL A C 1
ATOM 896 O O . VAL A 1 107 ? -3.090 0.649 -2.866 1.00 98.12 107 VAL A O 1
ATOM 899 N N . PRO A 1 108 ? -2.393 -1.195 -3.942 1.00 97.31 108 PRO A N 1
ATOM 900 C CA . PRO A 1 108 ? -2.228 -1.938 -2.697 1.00 97.31 108 PRO A CA 1
ATOM 901 C C . PRO A 1 108 ? -1.130 -1.371 -1.787 1.00 97.31 108 PRO A C 1
ATOM 903 O O . PRO A 1 108 ? -1.283 -1.410 -0.568 1.00 97.31 108 PRO A O 1
ATOM 906 N N . VAL A 1 109 ? -0.077 -0.758 -2.345 1.00 98.00 109 VAL A N 1
ATOM 907 C CA . VAL A 1 109 ? 0.911 -0.009 -1.546 1.00 98.00 109 VAL A CA 1
ATOM 908 C C . VAL A 1 109 ? 0.247 1.174 -0.836 1.00 98.00 109 VAL A C 1
ATOM 910 O O . VAL A 1 109 ? 0.384 1.315 0.375 1.00 98.00 109 VAL A O 1
ATOM 913 N N . LYS A 1 110 ? -0.529 1.999 -1.550 1.00 97.81 110 LYS A N 1
ATOM 914 C CA . LYS A 1 110 ? -1.250 3.133 -0.953 1.00 97.81 110 LYS A CA 1
ATOM 915 C C . LYS A 1 110 ? -2.267 2.689 0.098 1.00 97.81 110 LYS A C 1
ATOM 917 O O . LYS A 1 110 ? -2.355 3.338 1.137 1.00 97.81 110 LYS A O 1
ATOM 922 N N . LEU A 1 111 ? -2.967 1.575 -0.121 1.00 97.25 111 LEU A N 1
ATOM 923 C CA . LEU A 1 111 ? -3.892 1.009 0.865 1.00 97.25 111 LEU A CA 1
ATOM 924 C C . LEU A 1 111 ? -3.186 0.650 2.177 1.00 97.25 111 LEU A C 1
ATOM 926 O O . LEU A 1 111 ? -3.703 0.979 3.244 1.00 97.25 111 LEU A O 1
ATOM 930 N N . LEU A 1 112 ? -1.994 0.045 2.114 1.00 95.62 112 LEU A N 1
ATOM 931 C CA . LEU A 1 112 ? -1.198 -0.252 3.312 1.00 95.62 112 LEU A CA 1
ATOM 932 C C . LEU A 1 112 ? -0.757 1.007 4.052 1.00 95.62 112 LEU A C 1
ATOM 934 O O . LEU A 1 112 ? -0.704 1.006 5.277 1.00 95.62 112 LEU A O 1
ATOM 938 N N . LEU A 1 113 ? -0.487 2.078 3.309 1.00 96.06 113 LEU A N 1
ATOM 939 C CA . LEU A 1 113 ? -0.165 3.393 3.858 1.00 96.06 113 LEU A CA 1
ATOM 940 C C . LEU A 1 113 ? -1.410 4.172 4.319 1.00 96.06 113 LEU A C 1
ATOM 942 O O . LEU A 1 113 ? -1.310 5.336 4.696 1.00 96.06 113 LEU A O 1
ATOM 946 N N . GLY A 1 114 ? -2.598 3.559 4.290 1.00 94.81 114 GLY A N 1
ATOM 947 C CA . GLY A 1 114 ? -3.845 4.171 4.744 1.00 94.81 114 GLY A CA 1
ATOM 948 C C . GLY A 1 114 ? -4.491 5.139 3.752 1.00 94.81 114 GLY A C 1
ATOM 949 O O . GLY A 1 114 ? -5.388 5.888 4.140 1.00 94.81 114 GLY A O 1
ATOM 950 N N . ILE A 1 115 ? -4.061 5.141 2.489 1.00 96.44 115 ILE A N 1
ATOM 951 C CA . ILE A 1 115 ? -4.590 5.997 1.424 1.00 96.44 115 ILE A CA 1
ATOM 952 C C . ILE A 1 115 ? -5.546 5.184 0.546 1.00 96.44 115 ILE A C 1
ATOM 954 O O . ILE A 1 115 ? -5.142 4.249 -0.144 1.00 96.44 115 ILE A O 1
ATOM 958 N N . MET A 1 116 ? -6.819 5.579 0.535 1.00 95.50 116 MET A N 1
ATOM 959 C CA . MET A 1 116 ? -7.856 4.922 -0.264 1.00 95.50 116 MET A CA 1
ATOM 960 C C . MET A 1 116 ? -7.874 5.443 -1.712 1.00 95.50 116 MET A C 1
ATOM 962 O O . MET A 1 116 ? -7.826 6.659 -1.916 1.00 95.50 116 MET A O 1
ATOM 966 N N . PRO A 1 117 ? -7.983 4.570 -2.731 1.00 96.88 117 PRO A N 1
ATOM 967 C CA . PRO A 1 117 ? -8.258 4.993 -4.098 1.00 96.88 117 PRO A CA 1
ATOM 968 C C . PRO A 1 117 ? -9.699 5.508 -4.228 1.00 96.88 117 PRO A C 1
ATOM 970 O O . PRO A 1 117 ? -10.592 5.115 -3.476 1.00 96.88 117 PRO A O 1
ATOM 973 N N . SER A 1 118 ? -9.944 6.378 -5.211 1.00 96.00 118 SER A N 1
ATOM 974 C CA . SER A 1 118 ? -11.310 6.788 -5.541 1.00 96.00 118 SER A CA 1
ATOM 975 C C . SER A 1 118 ? -12.017 5.706 -6.374 1.00 96.00 118 SER A C 1
ATOM 977 O O . SER A 1 118 ? -11.369 5.075 -7.215 1.00 96.00 118 SER A O 1
ATOM 979 N N . PRO A 1 119 ? -13.346 5.526 -6.232 1.00 95.25 119 PRO A N 1
ATOM 980 C CA . PRO A 1 119 ? -14.100 4.570 -7.050 1.00 95.25 119 PRO A CA 1
ATOM 981 C C . PRO A 1 119 ? -13.944 4.826 -8.554 1.00 95.25 119 PRO A C 1
ATOM 983 O O . PRO A 1 119 ? -13.771 3.896 -9.338 1.00 95.25 119 PRO A O 1
ATOM 986 N N . LYS A 1 120 ? -13.904 6.107 -8.948 1.00 96.44 120 LYS A N 1
ATOM 987 C CA . LYS A 1 120 ? -13.667 6.520 -10.334 1.00 96.44 120 LYS A CA 1
ATOM 988 C C . LYS A 1 120 ? -12.320 6.026 -10.866 1.00 96.44 120 LYS A C 1
ATOM 990 O O . LYS A 1 120 ? -12.270 5.510 -11.971 1.00 96.44 120 LYS A O 1
ATOM 995 N N . LEU A 1 121 ? -11.242 6.130 -10.080 1.00 96.75 121 LEU A N 1
ATOM 996 C CA . LEU A 1 121 ? -9.925 5.632 -10.492 1.00 96.75 121 LEU A CA 1
ATOM 997 C C . LEU A 1 121 ? -9.947 4.118 -10.740 1.00 96.75 121 LEU A C 1
ATOM 999 O O . LEU A 1 121 ? -9.339 3.654 -11.701 1.00 96.75 121 LEU A O 1
ATOM 1003 N N . LEU A 1 122 ? -10.628 3.356 -9.879 1.00 96.81 122 LEU A N 1
ATOM 1004 C CA . LEU A 1 122 ? -10.727 1.905 -10.036 1.00 96.81 122 LEU A CA 1
ATOM 1005 C C . LEU A 1 122 ? -11.514 1.535 -11.298 1.00 96.81 122 LEU A C 1
ATOM 1007 O O . LEU A 1 122 ? -11.063 0.687 -12.064 1.00 96.81 122 LEU A O 1
ATOM 1011 N N . SER A 1 123 ? -12.631 2.224 -11.548 1.00 96.31 123 SER A N 1
ATOM 1012 C CA . SER A 1 123 ? -13.446 2.035 -12.751 1.00 96.31 123 SER A CA 1
ATOM 1013 C C . SER A 1 123 ? -12.701 2.431 -14.030 1.00 96.31 123 SER A C 1
ATOM 1015 O O . SER A 1 123 ? -12.681 1.662 -14.985 1.00 96.31 123 SER A O 1
ATOM 1017 N N . ASP A 1 124 ? -12.045 3.597 -14.054 1.00 96.12 124 ASP A N 1
ATOM 1018 C CA . ASP A 1 124 ? -11.346 4.128 -15.235 1.00 96.12 124 ASP A CA 1
ATOM 1019 C C . ASP A 1 124 ? -10.202 3.203 -15.708 1.00 96.12 124 ASP A C 1
ATOM 1021 O O . ASP A 1 124 ? -9.794 3.253 -16.872 1.00 96.12 124 ASP A O 1
ATOM 1025 N N . PHE A 1 125 ? -9.664 2.362 -14.815 1.00 96.94 125 PHE A N 1
ATOM 1026 C CA . PHE A 1 125 ? -8.542 1.458 -15.094 1.00 96.94 125 PHE A CA 1
ATOM 1027 C C . PHE A 1 125 ? -8.873 -0.034 -14.951 1.00 96.94 125 PHE A C 1
ATOM 1029 O O . PHE A 1 125 ? -7.949 -0.847 -15.034 1.00 96.94 125 PHE A O 1
ATOM 1036 N N . ALA A 1 126 ? -10.149 -0.403 -14.798 1.00 96.25 126 ALA A N 1
ATOM 1037 C CA . ALA A 1 126 ? -10.606 -1.787 -14.627 1.00 96.25 126 ALA A CA 1
ATOM 1038 C C . ALA A 1 126 ? -9.828 -2.529 -13.522 1.00 96.25 126 ALA A C 1
ATOM 1040 O O . ALA A 1 126 ? -9.038 -3.449 -13.782 1.00 96.25 126 ALA A O 1
ATOM 1041 N N . LEU A 1 127 ? -9.943 -2.000 -12.302 1.00 95.56 127 LEU A N 1
ATOM 1042 C CA . LEU A 1 127 ? -9.294 -2.472 -11.076 1.00 95.56 127 LEU A CA 1
ATOM 1043 C C . LEU A 1 127 ? -10.346 -2.890 -10.036 1.00 95.56 127 LEU A C 1
ATOM 1045 O O . LEU A 1 127 ? -10.238 -2.570 -8.849 1.00 95.56 127 LEU A O 1
ATOM 1049 N N . GLU A 1 128 ? -11.393 -3.573 -10.495 1.00 93.06 128 GLU A N 1
ATOM 1050 C CA . GLU A 1 128 ? -12.553 -3.982 -9.703 1.00 93.06 128 GLU A CA 1
ATOM 1051 C C . GLU A 1 128 ? -12.159 -4.882 -8.527 1.00 93.06 128 GLU A C 1
ATOM 1053 O O . GLU A 1 128 ? -12.806 -4.830 -7.483 1.00 93.06 128 GLU A O 1
ATOM 1058 N N . GLU A 1 129 ? -11.048 -5.621 -8.640 1.00 93.69 129 GLU A N 1
ATOM 1059 C CA . GLU A 1 129 ? -10.520 -6.482 -7.574 1.00 93.69 129 GLU A CA 1
ATOM 1060 C C . GLU A 1 129 ? -10.218 -5.732 -6.263 1.00 93.69 129 GLU A C 1
ATOM 1062 O O . GLU A 1 129 ? -10.167 -6.347 -5.200 1.00 93.69 129 GLU A O 1
ATOM 1067 N N . TYR A 1 130 ? -10.042 -4.407 -6.310 1.00 95.44 130 TYR A N 1
ATOM 1068 C CA . TYR A 1 130 ? -9.782 -3.594 -5.120 1.00 95.44 130 TYR A CA 1
ATOM 1069 C C . TYR A 1 130 ? -11.033 -2.956 -4.517 1.00 95.44 130 TYR A C 1
ATOM 1071 O O . TYR A 1 130 ? -10.952 -2.456 -3.401 1.00 95.44 130 TYR A O 1
ATOM 1079 N N . THR A 1 131 ? -12.175 -2.957 -5.209 1.00 93.62 131 THR A N 1
ATOM 1080 C CA . THR A 1 131 ? -13.386 -2.243 -4.758 1.00 93.62 131 THR A CA 1
ATOM 1081 C C . THR A 1 131 ? -13.868 -2.749 -3.398 1.00 93.62 131 THR A C 1
ATOM 1083 O O . THR A 1 131 ? -13.798 -2.006 -2.418 1.00 93.62 131 THR A O 1
ATOM 1086 N N . GLY A 1 132 ? -14.206 -4.035 -3.286 1.00 91.88 132 GLY A N 1
ATOM 1087 C CA . GLY A 1 132 ? -14.620 -4.622 -2.010 1.00 91.88 132 GLY A CA 1
ATOM 1088 C C . GLY A 1 132 ? -13.527 -4.626 -0.947 1.00 91.88 132 GLY A C 1
ATOM 1089 O O . GLY A 1 132 ? -13.837 -4.493 0.232 1.00 91.88 132 GLY A O 1
ATOM 1090 N N . LEU A 1 133 ? -12.243 -4.667 -1.332 1.00 95.56 133 LEU A N 1
ATOM 1091 C CA . LEU A 1 133 ? -11.146 -4.493 -0.373 1.00 95.56 133 LEU A CA 1
ATOM 1092 C C . LEU A 1 133 ? -11.171 -3.093 0.257 1.00 95.56 133 LEU A C 1
ATOM 1094 O O . LEU A 1 133 ? -10.961 -2.963 1.462 1.00 95.56 133 LEU A O 1
ATOM 1098 N N . THR A 1 134 ? -11.444 -2.042 -0.524 1.00 95.69 134 THR A N 1
ATOM 1099 C CA . THR A 1 134 ? -11.525 -0.677 0.018 1.00 95.69 134 THR A CA 1
ATOM 1100 C C . THR A 1 134 ? -12.681 -0.495 0.992 1.00 95.69 134 THR A C 1
ATOM 1102 O O . THR A 1 134 ? -12.489 0.124 2.044 1.00 95.69 134 THR A O 1
ATOM 1105 N N . ASP A 1 135 ? -13.842 -1.065 0.678 1.00 94.94 135 ASP A N 1
ATOM 1106 C CA . ASP A 1 135 ? -15.022 -1.012 1.540 1.00 94.94 135 ASP A CA 1
ATOM 1107 C C . ASP A 1 135 ? -14.787 -1.828 2.814 1.00 94.94 135 ASP A C 1
ATOM 1109 O O . ASP A 1 135 ? -14.965 -1.325 3.925 1.00 94.94 135 ASP A O 1
ATOM 1113 N N . ALA A 1 136 ? -14.233 -3.034 2.672 1.00 96.38 136 ALA A N 1
ATOM 1114 C CA . ALA A 1 136 ? -13.892 -3.893 3.794 1.00 96.38 136 ALA A CA 1
ATOM 1115 C C . ALA A 1 136 ? -12.913 -3.230 4.771 1.00 96.38 136 ALA A C 1
ATOM 1117 O O . ALA A 1 136 ? -13.130 -3.265 5.983 1.00 96.38 136 ALA A O 1
ATOM 1118 N N . ILE A 1 137 ? -11.860 -2.572 4.270 1.00 96.50 137 ILE A N 1
ATOM 1119 C CA . ILE A 1 137 ? -10.925 -1.840 5.133 1.00 96.50 137 ILE A CA 1
ATOM 1120 C C . ILE A 1 137 ? -11.639 -0.672 5.806 1.00 96.50 137 ILE A C 1
ATOM 1122 O O . ILE A 1 137 ? -11.514 -0.526 7.020 1.00 96.50 137 ILE A O 1
ATOM 1126 N N . ARG A 1 138 ? -12.389 0.154 5.065 1.00 94.31 138 ARG A N 1
ATOM 1127 C CA . ARG A 1 138 ? -13.087 1.325 5.625 1.00 94.31 138 ARG A CA 1
ATOM 1128 C C . ARG A 1 138 ? -14.036 0.933 6.755 1.00 94.31 138 ARG A C 1
ATOM 1130 O O . ARG A 1 138 ? -14.032 1.575 7.806 1.00 94.31 138 ARG A O 1
ATOM 1137 N N . ASP A 1 139 ? -14.781 -0.145 6.555 1.00 93.94 139 ASP A N 1
ATOM 1138 C CA . ASP A 1 139 ? -15.809 -0.588 7.484 1.00 93.94 139 ASP A CA 1
ATOM 1139 C C . ASP A 1 139 ? -15.287 -1.548 8.554 1.00 93.94 139 ASP A C 1
ATOM 1141 O O . ASP A 1 139 ? -16.016 -1.861 9.495 1.00 93.94 139 ASP A O 1
ATOM 1145 N N . GLY A 1 140 ? -14.040 -2.006 8.461 1.00 95.50 140 GLY A N 1
ATOM 1146 C CA . GLY A 1 140 ? -13.553 -3.076 9.328 1.00 95.50 140 GLY A CA 1
ATOM 1147 C C . GLY A 1 140 ? -14.326 -4.384 9.121 1.00 95.50 140 GLY A C 1
ATOM 1148 O O . GLY A 1 140 ? -14.504 -5.151 10.062 1.00 95.50 140 GLY A O 1
ATOM 1149 N N . ASN A 1 141 ? -14.830 -4.622 7.908 1.00 94.75 141 ASN A N 1
ATOM 1150 C CA . ASN A 1 141 ? -15.594 -5.817 7.567 1.00 94.75 141 ASN A CA 1
ATOM 1151 C C . ASN A 1 141 ? -14.636 -6.952 7.177 1.00 94.75 141 ASN A C 1
ATOM 1153 O O . ASN A 1 141 ? -14.209 -7.067 6.027 1.00 94.75 141 ASN A O 1
ATOM 1157 N N . LEU A 1 142 ? -14.271 -7.782 8.157 1.00 94.00 142 LEU A N 1
ATOM 1158 C CA . LEU A 1 142 ? -13.329 -8.884 7.956 1.00 94.00 142 LEU A CA 1
ATOM 1159 C C . LEU A 1 142 ? -13.894 -10.004 7.069 1.00 94.00 142 LEU A C 1
ATOM 1161 O O . LEU A 1 142 ? -13.129 -10.645 6.348 1.00 94.00 142 LEU A O 1
ATOM 1165 N N . HIS A 1 143 ? -15.210 -10.220 7.087 1.00 93.56 143 HIS A N 1
ATOM 1166 C CA . HIS A 1 143 ? -15.858 -11.209 6.231 1.00 93.56 143 HIS A CA 1
ATOM 1167 C C . HIS A 1 143 ? -15.734 -10.827 4.754 1.00 93.56 143 HIS A C 1
ATOM 1169 O O . HIS A 1 143 ? -15.120 -11.568 3.990 1.00 93.56 143 HIS A O 1
ATOM 1175 N N . LEU A 1 144 ? -16.173 -9.615 4.391 1.00 94.38 144 LEU A N 1
ATOM 1176 C CA . LEU A 1 144 ? -16.065 -9.087 3.026 1.00 94.38 144 LEU A CA 1
ATOM 1177 C C . LEU A 1 144 ? -14.614 -9.08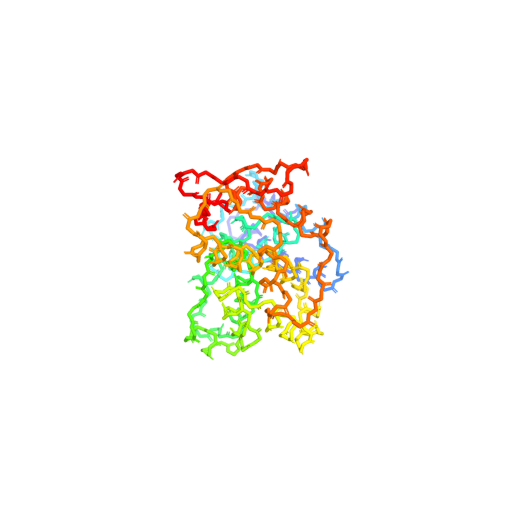3 2.530 1.00 94.38 144 LEU A C 1
ATOM 1179 O O . LEU A 1 144 ? -14.340 -9.424 1.381 1.00 94.38 144 LEU A O 1
ATOM 1183 N N . PHE A 1 145 ? -13.668 -8.725 3.406 1.00 96.00 145 PHE A N 1
ATOM 1184 C CA . PHE A 1 145 ? -12.244 -8.785 3.083 1.00 96.00 145 PHE A CA 1
ATOM 1185 C C . PHE A 1 145 ? -11.809 -10.203 2.686 1.00 96.00 145 PHE A C 1
ATOM 1187 O O . PHE A 1 145 ? -11.105 -10.382 1.695 1.00 96.00 145 PHE A O 1
ATOM 1194 N N . THR A 1 146 ? -12.229 -11.203 3.464 1.00 94.19 146 THR A N 1
ATOM 1195 C CA . THR A 1 146 ? -11.869 -12.611 3.258 1.00 94.19 146 THR A CA 1
ATOM 1196 C C . THR A 1 146 ? -12.500 -13.163 1.980 1.00 94.19 146 THR A C 1
ATOM 1198 O O . THR A 1 146 ? -11.813 -13.828 1.209 1.00 94.19 146 THR A O 1
ATOM 1201 N N . GLU A 1 147 ? -13.763 -12.829 1.707 1.00 94.50 147 GLU A N 1
ATOM 1202 C CA . GLU A 1 147 ? -14.450 -13.204 0.466 1.00 94.50 147 GLU A CA 1
ATOM 1203 C C . GLU A 1 147 ? -13.746 -12.634 -0.769 1.00 94.50 147 GLU A C 1
ATOM 1205 O O . GLU A 1 147 ? -13.440 -13.377 -1.700 1.00 94.50 147 GLU A O 1
ATOM 1210 N N . TYR A 1 148 ? -13.415 -11.338 -0.763 1.00 95.31 148 TYR A N 1
ATOM 1211 C CA . TYR A 1 148 ? -12.709 -10.702 -1.880 1.00 95.31 148 TYR A CA 1
ATOM 1212 C C . TYR A 1 148 ? -11.301 -11.261 -2.069 1.00 95.31 148 TYR A C 1
ATOM 1214 O O . TYR A 1 148 ? -10.858 -11.467 -3.202 1.00 95.31 148 TYR A O 1
ATOM 1222 N N . LEU A 1 149 ? -10.585 -11.517 -0.973 1.00 95.69 149 LEU A N 1
ATOM 1223 C CA . LEU A 1 149 ? -9.261 -12.118 -1.044 1.00 95.69 149 LEU A CA 1
ATOM 1224 C C . LEU A 1 149 ? -9.320 -13.520 -1.661 1.00 95.69 149 LEU A C 1
ATOM 1226 O O . LEU A 1 149 ? -8.488 -13.825 -2.512 1.00 95.69 149 LEU A O 1
ATOM 1230 N N . ALA A 1 150 ? -10.308 -14.334 -1.279 1.00 96.25 150 ALA A N 1
ATOM 1231 C CA . ALA A 1 150 ? -10.524 -15.663 -1.843 1.00 96.25 150 ALA A CA 1
ATOM 1232 C C . ALA A 1 150 ? -10.939 -15.592 -3.322 1.00 96.25 150 ALA A C 1
ATOM 1234 O O . ALA A 1 150 ? -10.353 -16.272 -4.162 1.00 96.25 150 ALA A O 1
ATOM 1235 N N . GLN A 1 151 ? -11.888 -14.714 -3.663 1.00 97.25 151 GLN A N 1
ATOM 1236 C CA . GLN A 1 151 ? -12.387 -14.527 -5.028 1.00 97.25 151 GLN A CA 1
ATOM 1237 C C . GLN A 1 151 ? -11.274 -14.146 -6.015 1.00 97.25 151 GLN A C 1
ATOM 1239 O O . GLN A 1 151 ? -11.257 -14.622 -7.149 1.00 97.25 151 GLN A O 1
ATOM 1244 N N . TYR A 1 152 ? -10.347 -13.279 -5.602 1.00 96.88 152 TYR A N 1
ATOM 1245 C CA . TYR A 1 152 ? -9.270 -12.769 -6.456 1.00 96.88 152 TYR A CA 1
ATOM 1246 C C . TYR A 1 152 ? -7.897 -13.377 -6.139 1.00 96.88 152 TYR A C 1
ATOM 1248 O O . TYR A 1 152 ? -6.882 -12.871 -6.628 1.00 96.88 152 TYR A O 1
ATOM 1256 N N . GLN A 1 153 ? -7.847 -14.472 -5.371 1.00 96.69 153 GLN A N 1
ATOM 1257 C CA . GLN A 1 153 ? -6.608 -15.096 -4.899 1.00 96.69 153 GLN A CA 1
ATOM 1258 C C . GLN A 1 153 ? -5.626 -15.364 -6.046 1.00 96.69 153 GLN A C 1
ATOM 1260 O O . GLN A 1 153 ? -4.511 -14.839 -6.039 1.00 96.69 153 GLN A O 1
ATOM 1265 N N . ASP A 1 154 ? -6.051 -16.110 -7.069 1.00 97.00 154 ASP A N 1
ATOM 1266 C CA . ASP A 1 154 ? -5.188 -16.484 -8.196 1.00 97.00 154 ASP A CA 1
ATOM 1267 C C . ASP A 1 154 ? -4.667 -15.257 -8.947 1.00 97.00 154 ASP A C 1
ATOM 1269 O O . ASP A 1 154 ? -3.495 -15.189 -9.323 1.00 97.00 154 ASP A O 1
ATOM 1273 N N . LYS A 1 155 ? -5.515 -14.235 -9.107 1.00 95.56 155 LYS A N 1
ATOM 1274 C CA . LYS A 1 155 ? -5.150 -12.972 -9.755 1.00 95.56 155 LYS A CA 1
ATOM 1275 C C . LYS A 1 155 ? -4.077 -12.236 -8.952 1.00 95.56 155 LYS A C 1
ATOM 1277 O O . LYS A 1 155 ? -3.095 -11.773 -9.534 1.00 95.56 155 LYS A O 1
ATOM 1282 N N . PHE A 1 156 ? -4.219 -12.149 -7.631 1.00 96.69 156 PHE A N 1
ATOM 1283 C CA . PHE A 1 156 ? -3.224 -11.513 -6.768 1.00 96.69 156 PHE A CA 1
ATOM 1284 C C . PHE A 1 156 ? -1.916 -12.305 -6.681 1.00 96.69 156 PHE A C 1
ATOM 1286 O O . PHE A 1 156 ? -0.846 -11.693 -6.626 1.00 96.69 156 PHE A O 1
ATOM 1293 N N . ILE A 1 157 ? -1.975 -13.641 -6.705 1.00 96.06 157 ILE A N 1
ATOM 1294 C CA . ILE A 1 157 ? -0.790 -14.509 -6.737 1.00 96.06 157 ILE A CA 1
ATOM 1295 C C . ILE A 1 157 ? -0.030 -14.303 -8.048 1.00 96.06 157 ILE A C 1
ATOM 1297 O O . ILE A 1 157 ? 1.162 -14.005 -8.018 1.00 96.06 157 IL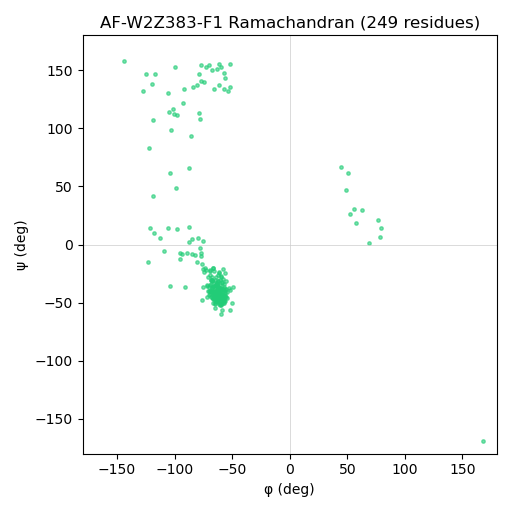E A O 1
ATOM 1301 N N . GLN A 1 158 ? -0.715 -14.363 -9.193 1.00 93.00 158 GLN A N 1
ATOM 1302 C CA . GLN A 1 158 ? -0.101 -14.148 -10.510 1.00 93.00 158 GLN A CA 1
ATOM 1303 C C . GLN A 1 158 ? 0.514 -12.748 -10.652 1.00 93.00 158 GLN A C 1
ATOM 1305 O O . GLN A 1 158 ? 1.548 -12.579 -11.297 1.00 93.00 158 GLN A O 1
ATOM 1310 N N . GLN A 1 159 ? -0.098 -11.733 -10.039 1.00 92.25 159 GLN A N 1
ATOM 1311 C CA . GLN A 1 159 ? 0.442 -10.371 -10.006 1.00 92.25 159 GLN A CA 1
ATOM 1312 C C . GLN A 1 159 ? 1.610 -10.202 -9.016 1.00 92.25 159 GLN A C 1
ATOM 1314 O O . GLN A 1 159 ? 2.357 -9.225 -9.117 1.00 92.25 159 GLN A O 1
ATOM 1319 N N . GLY A 1 160 ? 1.785 -11.132 -8.072 1.00 92.88 160 GLY A N 1
ATOM 1320 C CA . GLY A 1 160 ? 2.778 -11.055 -7.001 1.00 92.88 160 GLY A CA 1
ATOM 1321 C C . GLY A 1 160 ? 2.398 -10.101 -5.865 1.00 92.88 160 GLY A C 1
ATOM 1322 O O . GLY A 1 160 ? 3.275 -9.639 -5.146 1.00 92.88 160 GLY A O 1
ATOM 1323 N N . VAL A 1 161 ? 1.116 -9.767 -5.698 1.00 96.06 161 VAL A N 1
ATOM 1324 C CA . VAL A 1 161 ? 0.644 -8.828 -4.660 1.00 96.06 161 VAL A CA 1
ATOM 1325 C C . VAL A 1 161 ? -0.134 -9.508 -3.534 1.00 96.06 161 VAL A C 1
ATOM 1327 O O . VAL A 1 161 ? -0.442 -8.845 -2.553 1.00 96.06 161 VAL A O 1
ATOM 1330 N N . TYR A 1 162 ? -0.413 -10.813 -3.617 1.00 96.62 162 TYR A N 1
ATOM 1331 C CA . TYR A 1 162 ? -1.232 -11.536 -2.629 1.00 96.62 162 TYR A CA 1
ATOM 1332 C C . TYR A 1 162 ? -0.790 -11.307 -1.177 1.00 96.62 162 TYR A C 1
ATOM 1334 O O . TYR A 1 162 ? -1.593 -10.887 -0.349 1.00 96.62 162 TYR A O 1
ATOM 1342 N N . LEU A 1 163 ? 0.502 -11.482 -0.880 1.00 95.06 163 LEU A N 1
ATOM 1343 C CA . LEU A 1 163 ? 1.036 -11.270 0.472 1.00 95.06 163 LEU A CA 1
ATOM 1344 C C . LEU A 1 163 ? 0.882 -9.818 0.947 1.00 95.06 163 LEU A C 1
ATOM 1346 O O . LEU A 1 163 ? 0.708 -9.569 2.135 1.00 95.06 163 LEU A O 1
ATOM 1350 N N . LEU A 1 164 ? 0.935 -8.856 0.024 1.00 95.19 164 LEU A N 1
ATOM 1351 C CA . LEU A 1 164 ? 0.727 -7.443 0.323 1.00 95.19 164 LEU A CA 1
ATOM 1352 C C . LEU A 1 164 ? -0.738 -7.164 0.673 1.00 95.19 164 LEU A C 1
ATOM 1354 O O . LEU A 1 164 ? -1.008 -6.458 1.642 1.00 95.19 164 LEU A O 1
ATOM 1358 N N . ILE A 1 165 ? -1.672 -7.742 -0.093 1.00 97.06 165 ILE A N 1
ATOM 1359 C CA . ILE A 1 165 ? -3.106 -7.651 0.196 1.00 97.06 165 ILE A CA 1
ATOM 1360 C C . ILE A 1 165 ? -3.395 -8.285 1.548 1.00 97.06 165 ILE A C 1
ATOM 1362 O O . ILE A 1 165 ? -4.045 -7.657 2.369 1.00 97.06 165 ILE A O 1
ATOM 1366 N N . GLU A 1 166 ? -2.845 -9.463 1.832 1.00 96.06 166 GLU A N 1
ATOM 1367 C CA . GLU A 1 166 ? -3.063 -10.167 3.097 1.00 96.06 166 GLU A CA 1
ATOM 1368 C C . GLU A 1 166 ? -2.669 -9.323 4.323 1.00 96.06 166 GLU A C 1
ATOM 1370 O O . GLU A 1 166 ? -3.371 -9.308 5.336 1.00 96.06 166 GLU A O 1
ATOM 1375 N N . LYS A 1 167 ? -1.602 -8.517 4.215 1.00 95.19 167 LYS A N 1
ATOM 1376 C CA . LYS A 1 167 ? -1.197 -7.573 5.272 1.00 95.19 167 LYS A CA 1
ATOM 1377 C C . LYS A 1 167 ? -2.266 -6.511 5.581 1.00 95.19 167 LYS A C 1
ATOM 1379 O O . LYS A 1 167 ? -2.298 -6.006 6.705 1.00 95.19 167 LYS A O 1
ATOM 1384 N N . LEU A 1 168 ? -3.169 -6.193 4.647 1.00 96.38 168 LEU A N 1
ATOM 1385 C CA . LEU A 1 168 ? -4.285 -5.259 4.867 1.00 96.38 168 LEU A CA 1
ATOM 1386 C C . LEU A 1 168 ? -5.311 -5.792 5.872 1.00 96.38 168 LEU A C 1
ATOM 1388 O O . LEU A 1 168 ? -6.012 -4.984 6.485 1.00 96.38 168 LEU A O 1
ATOM 1392 N N . ARG A 1 169 ? -5.365 -7.111 6.118 1.00 95.94 169 ARG A N 1
ATOM 1393 C CA . ARG A 1 169 ? -6.251 -7.710 7.131 1.00 95.94 169 ARG A CA 1
ATOM 1394 C C . ARG A 1 169 ? -6.079 -7.049 8.496 1.00 95.94 169 ARG A C 1
ATOM 1396 O O . ARG A 1 169 ? -7.053 -6.807 9.206 1.00 95.94 169 ARG A O 1
ATOM 1403 N N . LEU A 1 170 ? -4.845 -6.690 8.843 1.00 95.19 170 LEU A N 1
ATOM 1404 C CA . LEU A 1 170 ? -4.549 -6.028 10.107 1.00 95.19 170 LEU A CA 1
ATOM 1405 C C . LEU A 1 170 ? -5.202 -4.635 10.199 1.00 95.19 170 LEU A C 1
ATOM 1407 O O . LEU A 1 170 ? -5.671 -4.247 11.267 1.00 95.19 170 LEU A O 1
ATOM 1411 N N . LEU A 1 171 ? -5.296 -3.900 9.086 1.00 96.62 171 LEU A N 1
ATOM 1412 C CA . LEU A 1 171 ? -5.970 -2.597 9.034 1.00 96.62 171 LEU A CA 1
ATOM 1413 C C . LEU A 1 171 ? -7.496 -2.733 9.140 1.00 96.62 171 LEU A C 1
ATOM 1415 O O . LEU A 1 171 ? -8.141 -1.901 9.780 1.00 96.62 171 LEU A O 1
ATOM 1419 N N . VAL A 1 172 ? -8.064 -3.793 8.560 1.00 97.12 172 VAL A N 1
ATOM 1420 C CA . VAL A 1 172 ? -9.492 -4.133 8.690 1.00 97.12 172 VAL A CA 1
ATOM 1421 C C . VAL A 1 172 ? -9.824 -4.401 10.161 1.00 97.12 172 VAL A C 1
ATOM 1423 O O . VAL A 1 172 ? -10.709 -3.756 10.722 1.00 97.12 172 VAL A O 1
ATOM 1426 N N . LEU A 1 173 ? -9.047 -5.268 10.820 1.00 96.19 173 LEU A N 1
ATOM 1427 C CA . LEU A 1 173 ? -9.192 -5.586 12.247 1.00 96.19 173 LEU A CA 1
ATOM 1428 C C . LEU A 1 173 ? -9.043 -4.344 13.129 1.00 96.19 173 LEU A C 1
ATOM 1430 O O . LEU A 1 173 ? -9.859 -4.101 14.015 1.00 96.19 173 LEU A O 1
ATOM 1434 N N . ARG A 1 174 ? -8.053 -3.494 12.839 1.00 97.00 174 ARG A N 1
ATOM 1435 C CA . ARG A 1 174 ? -7.885 -2.205 13.514 1.00 97.00 174 ARG A CA 1
ATOM 1436 C C . ARG A 1 174 ? -9.150 -1.357 13.431 1.00 97.00 174 ARG A C 1
ATOM 1438 O O . ARG A 1 174 ? -9.539 -0.749 14.428 1.00 97.00 174 ARG A O 1
ATOM 1445 N N . ASN A 1 175 ? -9.768 -1.260 12.255 1.00 97.19 175 ASN A N 1
ATOM 1446 C CA . ASN A 1 175 ? -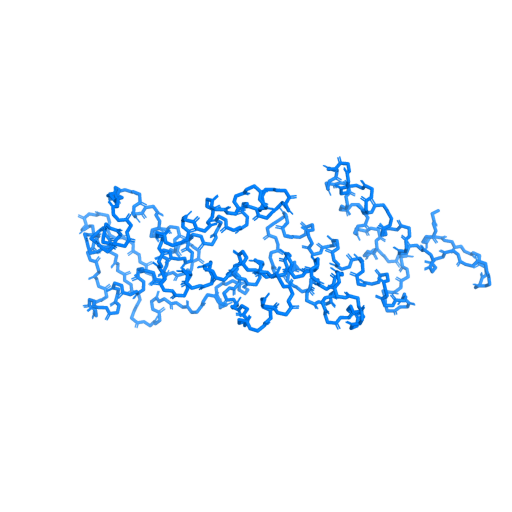10.963 -0.442 12.054 1.00 97.19 175 ASN A CA 1
ATOM 1447 C C . ASN A 1 175 ? -12.200 -1.049 12.726 1.00 97.19 175 ASN A C 1
ATOM 1449 O O . ASN A 1 175 ? -12.990 -0.295 13.295 1.00 97.19 175 ASN A O 1
ATOM 1453 N N . LEU A 1 176 ? -12.318 -2.378 12.763 1.00 96.50 176 LEU A N 1
ATOM 1454 C CA . LEU A 1 176 ? -13.328 -3.072 13.565 1.00 96.50 176 LEU A CA 1
ATOM 1455 C C . LEU A 1 176 ? -13.172 -2.741 15.056 1.00 96.50 176 LEU A C 1
ATOM 1457 O O . LEU A 1 176 ? -14.116 -2.289 15.699 1.00 96.50 176 LEU A O 1
ATOM 1461 N N . PHE A 1 177 ? -11.967 -2.876 15.608 1.00 96.56 177 PHE A N 1
ATOM 1462 C CA . PHE A 1 177 ? -11.703 -2.589 17.021 1.00 96.56 177 PHE A CA 1
ATOM 1463 C C . PHE A 1 177 ? -11.865 -1.107 17.365 1.00 96.56 177 PHE A C 1
ATOM 1465 O O . PHE A 1 177 ? -12.329 -0.769 18.454 1.00 96.56 177 PHE A O 1
ATOM 1472 N N . LYS A 1 178 ? -11.576 -0.207 16.417 1.00 97.06 178 LYS A N 1
ATOM 1473 C CA . LYS A 1 178 ? -11.912 1.213 16.557 1.00 97.06 178 LYS A CA 1
ATOM 1474 C C . LYS A 1 178 ? -13.423 1.411 16.717 1.00 97.06 178 LYS A C 1
ATOM 1476 O O . LYS A 1 178 ? -13.823 2.232 17.536 1.00 97.06 178 LYS A O 1
ATOM 1481 N N . LYS A 1 179 ? -14.262 0.683 15.969 1.00 96.25 179 LYS A N 1
ATOM 1482 C CA . LYS A 1 179 ? -15.727 0.745 16.127 1.00 96.25 179 LYS A CA 1
ATOM 1483 C C . LYS A 1 179 ? -16.163 0.262 17.510 1.00 96.25 179 LYS A C 1
ATOM 1485 O O . LYS A 1 179 ? -16.957 0.949 18.141 1.00 96.25 179 LYS A O 1
ATOM 1490 N N . VAL A 1 180 ? -15.588 -0.833 18.016 1.00 96.19 180 VAL A N 1
ATOM 1491 C CA . VAL A 1 180 ? -15.849 -1.315 19.388 1.00 96.19 180 VAL A CA 1
ATOM 1492 C C . VAL A 1 180 ? -15.545 -0.226 20.418 1.00 96.19 180 VAL A C 1
ATOM 1494 O O . VAL A 1 180 ? -16.397 0.089 21.242 1.00 96.19 180 VAL A O 1
ATOM 1497 N N . TYR A 1 181 ? -14.378 0.419 20.324 1.00 96.81 181 TYR A N 1
ATOM 1498 C CA . TYR A 1 181 ? -14.026 1.539 21.202 1.00 96.81 181 TYR A CA 1
ATOM 1499 C C . TYR A 1 181 ? -15.033 2.698 21.125 1.00 96.81 181 TYR A C 1
ATOM 1501 O O . TYR A 1 181 ? -15.431 3.235 22.157 1.00 96.81 181 TYR A O 1
ATOM 1509 N N . LEU A 1 182 ? -15.459 3.079 19.916 1.00 96.00 182 LEU A N 1
ATOM 1510 C CA . LEU A 1 182 ? -16.422 4.167 19.718 1.00 96.00 182 LEU A CA 1
ATOM 1511 C C . LEU A 1 182 ? -17.807 3.854 20.302 1.00 96.00 182 LEU A C 1
ATOM 1513 O O . LEU A 1 182 ? -18.490 4.780 20.730 1.00 96.00 182 LEU A O 1
ATOM 1517 N N . ILE A 1 183 ? -18.204 2.579 20.322 1.00 95.69 183 ILE A N 1
ATOM 1518 C CA . ILE A 1 183 ? -19.466 2.117 20.914 1.00 95.69 183 ILE A CA 1
ATOM 1519 C C . ILE A 1 183 ? -19.362 2.079 22.441 1.00 95.69 183 ILE A C 1
ATOM 1521 O O . ILE A 1 183 ? -20.234 2.603 23.123 1.00 95.69 183 ILE A O 1
ATOM 1525 N N . GLN A 1 184 ? -18.289 1.491 22.975 1.00 94.88 184 GLN A N 1
ATOM 1526 C CA . GLN A 1 184 ? -18.096 1.329 24.420 1.00 94.88 184 GLN A CA 1
ATOM 1527 C C . GLN A 1 184 ? -17.804 2.654 25.141 1.00 94.88 184 GLN A C 1
ATOM 1529 O O . GLN A 1 184 ? -18.070 2.776 26.332 1.00 94.88 184 GLN A O 1
ATOM 1534 N N . GLN A 1 185 ? -17.208 3.633 24.447 1.00 91.50 185 GLN A N 1
ATOM 1535 C CA . GLN A 1 185 ? -16.839 4.952 24.988 1.00 91.50 185 GLN A CA 1
ATOM 1536 C C . GLN A 1 185 ? -16.003 4.897 26.285 1.00 91.50 185 GLN A C 1
ATOM 1538 O O . GLN A 1 185 ? -15.979 5.840 27.074 1.00 91.50 185 GLN A O 1
ATOM 1543 N N . SER A 1 186 ? -15.260 3.805 26.484 1.00 93.88 186 SER A N 1
ATOM 1544 C CA . SER A 1 186 ? -14.407 3.563 27.648 1.00 93.88 186 SER A CA 1
ATOM 1545 C C . SER A 1 186 ? -12.939 3.461 27.242 1.00 93.88 186 SER A C 1
ATOM 1547 O O . SER A 1 186 ? -12.595 2.952 26.175 1.00 93.88 186 SER A O 1
ATOM 154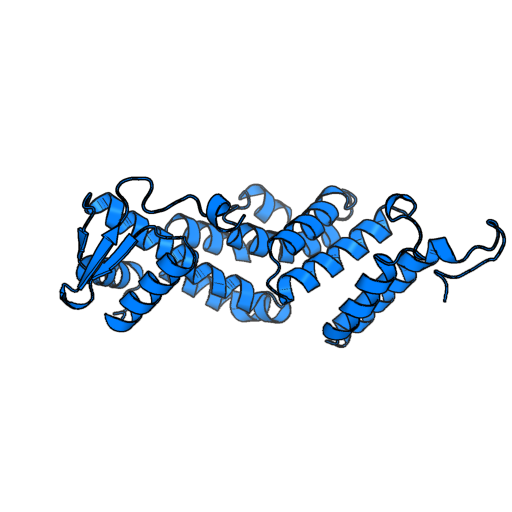9 N N . HIS A 1 187 ? -12.044 3.913 28.123 1.00 94.12 187 HIS A N 1
ATOM 1550 C CA . HIS A 1 187 ? -10.599 3.720 27.961 1.00 94.12 187 HIS A CA 1
ATOM 1551 C C . HIS A 1 187 ? -10.117 2.341 28.426 1.00 94.12 187 HIS A C 1
ATOM 1553 O O . HIS A 1 187 ? -8.958 2.002 28.205 1.00 94.12 187 HIS A O 1
ATOM 1559 N N . GLN A 1 188 ? -10.983 1.561 29.074 1.00 95.56 188 GLN A N 1
ATOM 1560 C CA . GLN A 1 188 ? -10.737 0.176 29.467 1.00 95.56 188 GLN A CA 1
ATOM 1561 C C . GLN A 1 188 ? -11.770 -0.695 28.755 1.00 95.56 188 GLN A C 1
ATOM 1563 O O . GLN A 1 188 ? -12.953 -0.642 29.087 1.00 95.56 188 GLN A O 1
ATOM 1568 N N . LEU A 1 189 ? -11.325 -1.436 27.746 1.00 96.12 189 LEU A N 1
ATOM 1569 C CA . LEU A 1 189 ? -12.175 -2.246 26.876 1.00 96.12 189 LEU A CA 1
ATOM 1570 C C . LEU A 1 189 ? -11.997 -3.716 27.235 1.00 96.12 189 LEU A C 1
ATOM 1572 O O . LEU A 1 189 ? -10.860 -4.188 27.343 1.00 96.12 189 LEU A O 1
ATOM 1576 N N . GLN A 1 190 ? -13.102 -4.431 27.429 1.00 95.06 190 GLN A N 1
ATOM 1577 C CA . GLN A 1 190 ? -13.052 -5.845 27.775 1.00 95.06 190 GLN A CA 1
ATOM 1578 C C . GLN A 1 190 ? -12.676 -6.657 26.540 1.00 95.06 190 GLN A C 1
ATOM 1580 O O . GLN A 1 190 ? -13.166 -6.408 25.439 1.00 95.06 190 GLN A O 1
ATOM 1585 N N . MET A 1 191 ? -11.833 -7.675 26.713 1.00 92.56 191 MET A N 1
ATOM 1586 C CA . MET A 1 191 ? -11.466 -8.565 25.605 1.00 92.56 191 MET A CA 1
ATOM 1587 C C . MET A 1 191 ? -12.682 -9.261 24.976 1.00 92.56 191 MET A C 1
ATOM 1589 O O . MET A 1 191 ? -12.723 -9.470 23.764 1.00 92.56 191 MET A O 1
ATOM 1593 N N . GLN A 1 192 ? -13.702 -9.541 25.790 1.00 93.06 192 GLN A N 1
ATOM 1594 C CA . GLN A 1 192 ? -14.967 -10.133 25.352 1.00 93.06 192 GLN A CA 1
ATOM 1595 C C . GLN A 1 192 ? -15.726 -9.245 24.354 1.00 93.06 192 GLN A C 1
ATOM 1597 O O . GLN A 1 192 ? -16.362 -9.776 23.448 1.00 93.06 192 GLN A O 1
ATOM 1602 N N . ASP A 1 193 ? -15.611 -7.914 24.450 1.00 94.44 193 ASP A N 1
ATOM 1603 C CA . ASP A 1 193 ? -16.270 -6.993 23.513 1.00 94.44 193 ASP A CA 1
ATOM 1604 C C . ASP A 1 193 ? -15.698 -7.144 22.097 1.00 94.44 193 ASP A C 1
ATOM 1606 O O . ASP A 1 193 ? -16.433 -7.140 21.107 1.00 94.44 193 ASP A O 1
ATOM 1610 N N . PHE A 1 194 ? -14.377 -7.318 21.988 1.00 94.31 194 PHE A N 1
ATOM 1611 C CA . PHE A 1 194 ? -13.715 -7.561 20.706 1.00 94.31 194 PHE A CA 1
ATOM 1612 C C . PHE A 1 194 ? -14.057 -8.936 20.144 1.00 94.31 194 PHE A C 1
ATOM 1614 O O . PHE A 1 194 ? -14.280 -9.058 18.940 1.00 94.31 194 PHE A O 1
ATOM 1621 N N . GLN A 1 195 ? -14.129 -9.952 21.007 1.00 93.44 195 GLN A N 1
ATOM 1622 C CA . GLN A 1 195 ? -14.536 -11.295 20.608 1.00 93.44 195 GLN A CA 1
ATOM 1623 C C . GLN A 1 195 ? -15.967 -11.295 20.070 1.00 93.44 195 GLN A C 1
ATOM 1625 O O . GLN A 1 195 ? -16.208 -11.791 18.973 1.00 93.44 195 GLN A O 1
ATOM 1630 N N . LEU A 1 196 ? -16.903 -10.662 20.780 1.00 92.81 196 LEU A N 1
ATOM 1631 C CA . LEU A 1 196 ? -18.282 -10.518 20.325 1.00 92.81 196 LEU A CA 1
ATOM 1632 C C . LEU A 1 196 ? -18.350 -9.792 18.976 1.00 92.81 196 LEU A C 1
ATOM 1634 O O . LEU A 1 196 ? -19.019 -10.264 18.059 1.00 92.81 196 LEU A O 1
ATOM 1638 N N . ALA A 1 197 ? -17.629 -8.679 18.828 1.00 92.69 197 ALA A N 1
ATOM 1639 C CA . ALA A 1 197 ? -17.608 -7.921 17.582 1.00 92.69 197 ALA A CA 1
ATOM 1640 C C . ALA A 1 197 ? -17.063 -8.739 16.401 1.00 92.69 197 ALA A C 1
ATOM 1642 O O . ALA A 1 197 ? -17.614 -8.663 15.305 1.00 92.69 197 ALA A O 1
ATOM 1643 N N . LEU A 1 198 ? -16.014 -9.538 16.612 1.00 91.31 198 LEU A N 1
ATOM 1644 C CA . LEU A 1 198 ? -15.470 -10.440 15.594 1.00 91.31 198 LEU A CA 1
ATOM 1645 C C . LEU A 1 198 ? -16.452 -11.545 15.225 1.00 91.31 198 LEU A C 1
ATOM 1647 O O . LEU A 1 198 ? -16.662 -11.788 14.038 1.00 91.31 198 LEU A O 1
ATOM 1651 N N . ASN A 1 199 ? -17.084 -12.165 16.219 1.00 89.88 199 ASN A N 1
ATOM 1652 C CA . ASN A 1 199 ? -18.060 -13.228 16.002 1.00 89.88 199 ASN A CA 1
ATOM 1653 C C . ASN A 1 199 ? -19.243 -12.714 15.177 1.00 89.88 199 ASN A C 1
ATOM 1655 O O . ASN A 1 199 ? -19.649 -13.357 14.214 1.00 89.88 199 ASN A O 1
ATOM 1659 N N . VAL A 1 200 ? -19.747 -11.519 15.498 1.00 87.25 200 VAL A N 1
ATOM 1660 C CA . VAL A 1 200 ? -20.819 -10.866 14.733 1.00 87.25 200 VAL A CA 1
ATOM 1661 C C . VAL A 1 200 ? -20.349 -10.486 13.327 1.00 87.25 200 VAL A C 1
ATOM 1663 O O . VAL A 1 200 ? -21.082 -10.686 12.365 1.00 87.25 200 VAL A O 1
ATOM 1666 N N . ALA A 1 201 ? -19.132 -9.956 13.185 1.00 85.00 201 ALA A N 1
ATOM 1667 C CA . ALA A 1 201 ? -18.620 -9.489 11.899 1.00 85.00 201 ALA A CA 1
ATOM 1668 C C . ALA A 1 201 ? -18.218 -10.618 10.936 1.00 85.00 201 ALA A C 1
ATOM 1670 O O . ALA A 1 201 ? -18.145 -10.378 9.735 1.00 85.00 201 ALA A O 1
ATOM 1671 N N . THR A 1 202 ? -17.901 -11.813 11.441 1.00 80.50 202 THR A N 1
ATOM 1672 C CA . THR A 1 202 ? -17.321 -12.906 10.638 1.00 80.50 202 THR A CA 1
ATOM 1673 C C . THR A 1 202 ? -18.118 -14.201 10.667 1.00 80.50 202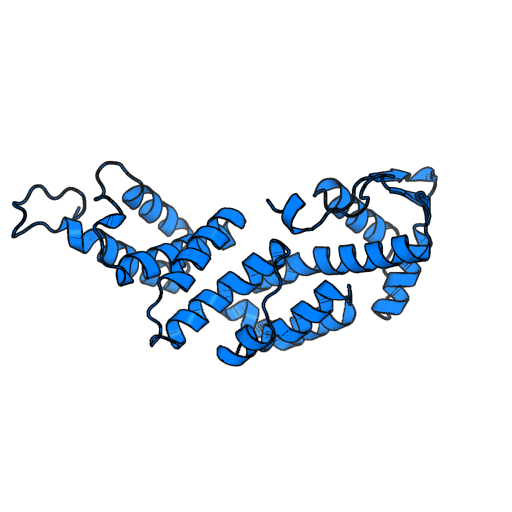 THR A C 1
ATOM 1675 O O . THR A 1 202 ? -17.841 -15.088 9.861 1.00 80.50 202 THR A O 1
ATOM 1678 N N . GLY A 1 203 ? -19.054 -14.351 11.605 1.00 77.12 203 GLY A N 1
ATOM 1679 C CA . GLY A 1 203 ? -19.727 -15.620 11.886 1.00 77.12 203 GLY A CA 1
ATOM 1680 C C . GLY A 1 203 ? -18.822 -16.684 12.520 1.00 77.12 203 GLY A C 1
ATOM 1681 O O . GLY A 1 203 ? -19.289 -17.791 12.770 1.00 77.12 203 GLY A O 1
ATOM 1682 N N . HIS A 1 204 ? -17.547 -16.376 12.787 1.00 76.44 204 HIS A N 1
ATOM 1683 C CA . HIS A 1 204 ? -16.561 -17.318 13.310 1.00 76.44 204 HIS A CA 1
ATOM 1684 C C . HIS A 1 204 ? -16.019 -16.853 14.661 1.00 76.44 204 HIS A C 1
ATOM 1686 O O . HIS A 1 204 ? -15.706 -15.681 14.860 1.00 76.44 204 HIS A O 1
ATOM 1692 N N . SER A 1 205 ? -15.880 -17.808 15.579 1.00 76.19 205 SER A N 1
ATOM 1693 C CA . SER A 1 205 ? -15.296 -17.584 16.898 1.00 76.19 205 SER A CA 1
ATOM 1694 C C . SER A 1 205 ? -13.774 -17.509 16.815 1.00 76.19 205 SER A C 1
ATOM 1696 O O . SER A 1 205 ? -13.126 -18.542 16.662 1.00 76.19 205 SER A O 1
ATOM 1698 N N . MET A 1 206 ? -13.203 -16.314 16.980 1.00 84.25 206 MET A N 1
ATOM 1699 C CA . MET A 1 206 ? -11.761 -16.153 17.202 1.00 84.25 206 MET A CA 1
ATOM 1700 C C . MET A 1 206 ? -11.423 -16.416 18.677 1.00 84.25 206 MET A C 1
ATOM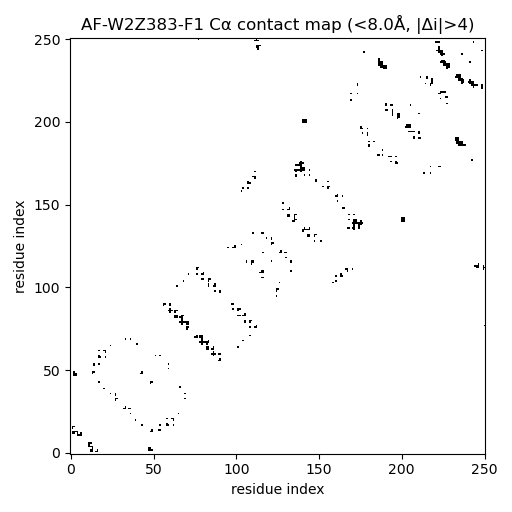 1702 O O . MET A 1 206 ? -12.148 -15.977 19.579 1.00 84.25 206 MET A O 1
ATOM 1706 N N . GLY A 1 207 ? -10.332 -17.139 18.938 1.00 89.00 207 GLY A N 1
ATOM 1707 C CA . GLY A 1 207 ? -9.888 -17.432 20.302 1.00 89.00 207 GLY A CA 1
ATOM 1708 C C . GLY A 1 207 ? -9.408 -16.174 21.034 1.00 89.00 207 GLY A C 1
ATOM 1709 O O . GLY A 1 207 ? -8.877 -15.251 20.420 1.00 89.00 207 GLY A O 1
ATOM 1710 N N . MET A 1 208 ? -9.545 -16.130 22.363 1.00 89.81 208 MET A N 1
ATOM 1711 C CA . MET A 1 208 ? -9.094 -14.972 23.157 1.00 89.81 208 MET A CA 1
ATOM 1712 C C . MET A 1 208 ? -7.593 -14.696 22.989 1.00 89.81 208 MET A C 1
ATOM 1714 O O . MET A 1 208 ? -7.201 -13.535 22.888 1.00 89.81 208 MET A O 1
ATOM 1718 N N . ASP A 1 209 ? -6.773 -15.744 22.896 1.00 90.75 209 ASP A N 1
ATOM 1719 C CA . ASP A 1 209 ? -5.324 -15.619 22.700 1.00 90.75 209 ASP A CA 1
ATOM 1720 C C . ASP A 1 209 ? -4.974 -15.074 21.304 1.00 90.75 209 ASP A C 1
ATOM 1722 O O . ASP A 1 209 ? -4.036 -14.290 21.148 1.00 90.75 209 ASP A O 1
ATOM 1726 N N . GLU A 1 210 ? -5.765 -15.417 20.284 1.00 91.56 210 GLU A N 1
ATOM 1727 C CA . GLU A 1 210 ? -5.606 -14.880 18.928 1.00 91.56 210 GLU A CA 1
ATOM 1728 C C . GLU A 1 210 ? -5.946 -13.387 18.890 1.00 91.56 210 GLU A C 1
ATOM 1730 O O . GLU A 1 210 ? -5.175 -12.587 18.358 1.00 91.56 210 GLU A O 1
ATOM 1735 N N . ILE A 1 211 ? -7.056 -12.986 19.520 1.00 93.00 211 ILE A N 1
ATOM 1736 C CA . ILE A 1 211 ? -7.452 -11.574 19.649 1.00 93.00 211 ILE A CA 1
ATOM 1737 C C . ILE A 1 211 ? -6.372 -10.790 20.396 1.00 93.00 211 ILE A C 1
ATOM 1739 O O . ILE A 1 211 ? -5.999 -9.690 19.984 1.00 93.00 211 ILE A O 1
ATOM 1743 N N . GLU A 1 212 ? -5.837 -11.363 21.473 1.00 93.25 212 GLU A N 1
ATOM 1744 C CA . GLU A 1 212 ? -4.777 -10.758 22.277 1.00 93.25 212 GLU A CA 1
ATOM 1745 C C . GLU A 1 212 ? -3.504 -10.549 21.445 1.00 93.25 212 GLU A C 1
ATOM 1747 O O . GLU A 1 212 ? -2.902 -9.470 21.479 1.00 93.25 212 GLU A O 1
ATOM 1752 N N . CYS A 1 213 ? -3.143 -11.533 20.620 1.00 93.94 213 CYS A N 1
ATOM 1753 C CA . CYS A 1 213 ? -2.028 -11.444 19.683 1.00 93.94 213 CYS A CA 1
ATOM 1754 C C . CYS A 1 213 ? -2.251 -10.347 18.628 1.00 93.94 213 CYS A C 1
ATOM 1756 O O . CYS A 1 213 ? -1.358 -9.531 18.376 1.00 93.94 213 CYS A O 1
ATOM 1758 N N . VAL A 1 214 ? -3.448 -10.260 18.039 1.00 95.00 214 VAL A N 1
ATOM 1759 C CA . VAL A 1 214 ? -3.791 -9.205 17.071 1.00 95.00 214 VAL A CA 1
ATOM 1760 C C . VAL A 1 214 ? -3.693 -7.821 17.715 1.00 95.00 214 VAL A C 1
ATOM 1762 O O . VAL A 1 214 ? -3.049 -6.932 17.156 1.00 95.00 214 VAL A O 1
ATOM 1765 N N . LEU A 1 215 ? -4.294 -7.622 18.890 1.00 96.12 215 LEU A N 1
ATOM 1766 C CA . LEU A 1 215 ? -4.254 -6.343 19.605 1.00 96.12 215 LEU A CA 1
ATOM 1767 C C . LEU A 1 215 ? -2.827 -5.944 19.975 1.00 96.12 215 LEU A C 1
ATOM 1769 O O . LEU A 1 215 ? -2.434 -4.798 19.757 1.00 96.12 215 LEU A O 1
ATOM 1773 N N . THR A 1 216 ? -2.026 -6.892 20.456 1.00 95.75 216 THR A N 1
ATOM 1774 C CA . THR A 1 216 ? -0.614 -6.658 20.782 1.00 95.75 216 THR A CA 1
ATOM 1775 C C . THR A 1 216 ? 0.174 -6.241 19.542 1.00 95.75 216 THR A C 1
ATOM 1777 O O . THR A 1 216 ? 0.922 -5.266 19.589 1.00 95.75 216 THR A O 1
ATOM 1780 N N . ASN A 1 217 ? -0.049 -6.895 18.398 1.00 96.12 217 ASN A N 1
ATOM 1781 C CA . ASN A 1 217 ? 0.570 -6.509 17.128 1.00 96.12 217 ASN A CA 1
ATOM 1782 C C . ASN A 1 217 ? 0.148 -5.106 16.667 1.00 96.12 217 ASN A C 1
ATOM 1784 O O . ASN A 1 217 ? 0.970 -4.355 16.135 1.00 96.12 217 ASN A O 1
ATOM 1788 N N . LEU A 1 218 ? -1.115 -4.729 16.874 1.00 97.25 218 LEU A N 1
ATOM 1789 C CA . LEU A 1 218 ? -1.616 -3.389 16.564 1.00 97.25 218 LEU A CA 1
ATOM 1790 C C . LEU A 1 218 ? -1.002 -2.314 17.467 1.00 97.25 218 LEU A C 1
ATOM 1792 O O . LEU A 1 218 ? -0.700 -1.224 16.977 1.00 97.25 218 LEU A O 1
ATOM 1796 N N . ILE A 1 219 ? -0.785 -2.618 18.749 1.00 97.12 219 ILE A N 1
ATOM 1797 C CA . ILE A 1 219 ? -0.082 -1.735 19.689 1.00 97.12 219 ILE A CA 1
ATOM 1798 C C . ILE A 1 219 ? 1.384 -1.595 19.286 1.00 97.12 219 ILE A C 1
ATOM 1800 O O . ILE A 1 219 ? 1.870 -0.479 19.126 1.00 97.12 219 ILE A O 1
ATOM 1804 N N . PHE A 1 220 ? 2.073 -2.716 19.058 1.00 96.44 220 PHE A N 1
ATOM 1805 C CA . PHE A 1 220 ? 3.484 -2.742 18.671 1.00 96.44 220 PHE A CA 1
ATOM 1806 C C . PHE A 1 220 ? 3.746 -1.927 17.400 1.00 96.44 220 PHE A C 1
ATOM 1808 O O . PHE A 1 220 ? 4.708 -1.169 17.329 1.00 96.44 220 PHE A O 1
ATOM 1815 N N . LYS A 1 221 ? 2.856 -2.033 16.407 1.00 94.56 221 LYS A N 1
ATOM 1816 C CA . LYS A 1 221 ? 2.943 -1.258 15.162 1.00 94.56 221 LYS A CA 1
ATOM 1817 C C . LYS A 1 221 ? 2.474 0.193 15.296 1.00 94.56 221 LYS A C 1
ATOM 1819 O O . LYS A 1 221 ? 2.539 0.916 14.314 1.00 94.56 221 LYS A O 1
ATOM 1824 N N . GLY A 1 222 ? 1.976 0.624 16.456 1.00 96.12 222 GLY A N 1
ATOM 1825 C CA . GLY A 1 222 ? 1.506 1.994 16.694 1.00 96.12 222 GLY A CA 1
ATOM 1826 C C . GLY A 1 222 ? 0.112 2.310 16.140 1.00 96.12 222 GLY A C 1
ATOM 1827 O O . GLY A 1 222 ? -0.335 3.455 16.217 1.00 96.12 222 GLY A O 1
ATOM 1828 N N . TYR A 1 223 ? -0.608 1.316 15.614 1.00 97.06 223 TYR A N 1
ATOM 1829 C CA . TYR A 1 223 ? -1.976 1.474 15.108 1.00 97.06 223 TYR A CA 1
ATOM 1830 C C . TYR A 1 223 ? -3.025 1.619 16.218 1.00 97.06 223 TYR A C 1
ATOM 1832 O O . TYR A 1 223 ? -4.120 2.138 15.964 1.00 97.06 223 TYR A O 1
ATOM 1840 N N . ILE A 1 224 ? -2.680 1.180 17.431 1.00 97.81 224 ILE A N 1
ATOM 1841 C CA . ILE A 1 224 ? -3.404 1.414 18.682 1.00 97.81 224 ILE A CA 1
ATOM 1842 C C . ILE A 1 224 ? -2.414 1.994 19.694 1.00 97.81 224 ILE A C 1
ATOM 1844 O O . ILE A 1 224 ? -1.322 1.465 19.875 1.00 97.81 224 ILE A O 1
ATOM 1848 N N . LYS A 1 225 ? -2.791 3.072 20.383 1.00 97.69 225 LYS A N 1
ATOM 1849 C CA . LYS A 1 225 ? -2.026 3.618 21.510 1.00 97.69 225 LYS A CA 1
ATOM 1850 C C . LYS A 1 225 ? -2.631 3.107 22.808 1.00 97.69 225 LYS A C 1
ATOM 1852 O O . LYS A 1 225 ? -3.743 3.504 23.151 1.00 97.69 225 LYS A O 1
ATOM 1857 N N . GLY A 1 226 ? -1.915 2.251 23.525 1.00 96.12 226 GLY A N 1
ATOM 1858 C CA . GLY A 1 226 ? -2.409 1.620 24.745 1.00 96.12 226 GLY A CA 1
ATOM 1859 C C . GLY A 1 226 ? -1.518 0.476 25.210 1.00 96.12 226 GLY A C 1
ATOM 1860 O O . GLY A 1 226 ? -0.417 0.300 24.696 1.00 96.12 226 GLY A O 1
ATOM 1861 N N . TYR A 1 227 ? -2.008 -0.302 26.170 1.00 95.94 227 TYR A N 1
ATOM 1862 C CA . TYR A 1 227 ? -1.367 -1.526 26.643 1.00 95.94 227 TYR A CA 1
ATOM 1863 C C . TYR A 1 227 ? -2.409 -2.592 26.999 1.00 95.94 227 TYR A C 1
ATOM 1865 O O . TYR A 1 227 ? -3.569 -2.284 27.285 1.00 95.94 227 TYR A O 1
ATOM 1873 N N . MET A 1 228 ? -1.978 -3.852 27.000 1.00 94.50 228 MET A N 1
ATOM 1874 C CA . MET A 1 228 ? -2.788 -4.990 27.433 1.00 94.50 228 MET A CA 1
ATOM 1875 C C . MET A 1 228 ? -2.564 -5.277 28.918 1.00 94.50 228 MET A C 1
ATOM 1877 O O . MET A 1 228 ? -1.427 -5.347 29.381 1.00 94.50 228 MET A O 1
ATOM 1881 N N . SER A 1 229 ? -3.646 -5.478 29.673 1.00 93.00 229 SER A N 1
ATOM 1882 C CA . SER A 1 229 ? -3.584 -6.031 31.028 1.00 93.00 229 SER A CA 1
ATOM 1883 C C . SER A 1 229 ? -4.021 -7.492 30.995 1.00 93.00 229 SER A C 1
ATOM 1885 O O . SER A 1 229 ? -5.214 -7.792 31.004 1.00 93.00 229 SER A O 1
ATOM 1887 N N . HIS A 1 230 ? -3.045 -8.403 30.971 1.00 85.31 230 HIS A N 1
ATOM 1888 C CA . HIS A 1 230 ? -3.281 -9.847 30.847 1.00 85.31 230 HIS A CA 1
ATOM 1889 C C . HIS A 1 230 ? -4.128 -10.410 31.994 1.00 85.31 230 HIS A C 1
ATOM 1891 O O . HIS A 1 230 ? -5.097 -11.123 31.749 1.00 85.31 230 HIS A O 1
ATOM 1897 N N . THR A 1 231 ? -3.817 -10.034 33.240 1.00 87.81 231 THR A N 1
ATOM 1898 C CA . THR A 1 231 ? -4.536 -10.502 34.438 1.00 87.81 231 THR A CA 1
ATOM 1899 C C . THR A 1 231 ? -6.004 -10.088 34.433 1.00 87.81 231 THR A C 1
ATOM 1901 O O . THR A 1 231 ? -6.858 -10.842 34.881 1.00 87.81 231 THR A O 1
ATOM 1904 N N . LYS A 1 232 ? -6.302 -8.887 33.925 1.00 88.31 232 LYS A N 1
ATOM 1905 C CA . LYS A 1 232 ? -7.663 -8.338 33.890 1.00 88.31 232 LYS A CA 1
ATOM 1906 C C . LYS A 1 232 ? -8.391 -8.622 32.576 1.00 88.31 232 LYS A C 1
ATOM 1908 O O . LYS A 1 232 ? -9.573 -8.323 32.494 1.00 88.31 232 LYS A O 1
ATOM 1913 N N . LYS A 1 233 ? -7.701 -9.159 31.561 1.00 91.50 233 LYS A N 1
ATOM 1914 C CA . LYS A 1 233 ? -8.211 -9.360 30.194 1.00 91.50 233 LYS A CA 1
ATOM 1915 C C . LYS A 1 233 ? -8.882 -8.098 29.628 1.00 91.50 233 LYS A C 1
ATOM 1917 O O . LYS A 1 233 ? -9.956 -8.157 29.033 1.00 91.50 233 LYS A O 1
ATOM 1922 N N . ILE A 1 234 ? -8.204 -6.958 29.786 1.00 94.62 234 ILE A N 1
ATOM 1923 C CA . ILE A 1 234 ? -8.632 -5.661 29.241 1.00 94.62 234 ILE A CA 1
ATOM 1924 C C . ILE A 1 234 ? -7.545 -5.025 28.377 1.00 94.62 234 ILE A C 1
ATOM 1926 O O . ILE A 1 234 ? -6.351 -5.124 28.677 1.00 94.62 234 ILE A O 1
ATOM 1930 N N . LEU A 1 235 ? -7.981 -4.307 27.346 1.00 96.69 235 LEU A N 1
ATOM 1931 C CA . LEU A 1 235 ? -7.171 -3.348 26.606 1.00 96.69 235 LEU A CA 1
ATOM 1932 C C . LEU A 1 235 ? -7.361 -1.963 27.230 1.00 96.69 235 LEU A C 1
ATOM 1934 O O . LEU A 1 235 ? -8.477 -1.442 27.267 1.00 96.69 235 LEU A O 1
ATOM 1938 N N . VAL A 1 236 ? -6.272 -1.343 27.681 1.00 96.94 236 VAL A N 1
ATOM 1939 C CA . VAL A 1 236 ? -6.286 0.040 28.168 1.00 96.94 236 VAL A CA 1
ATOM 1940 C C . VAL A 1 236 ? -5.753 0.952 27.072 1.00 96.94 236 VAL A C 1
ATOM 1942 O O . VAL A 1 236 ? -4.572 0.895 26.732 1.00 96.94 236 VAL A O 1
ATOM 1945 N N . VAL A 1 237 ? -6.612 1.801 26.510 1.00 97.31 237 VAL A N 1
ATOM 1946 C CA . VAL A 1 237 ? -6.254 2.703 25.407 1.00 97.31 237 VAL A CA 1
ATOM 1947 C C . VAL A 1 237 ? -5.974 4.129 25.888 1.00 97.31 237 VAL A C 1
ATOM 1949 O O . VAL A 1 237 ? -6.500 4.591 26.900 1.00 97.31 237 VAL A O 1
ATOM 1952 N N . SER A 1 238 ? -5.145 4.852 25.138 1.00 96.25 238 SER A N 1
ATOM 1953 C CA . SER A 1 238 ? -4.804 6.255 25.383 1.00 96.25 238 SER A CA 1
ATOM 1954 C C . SER A 1 238 ? -6.050 7.141 25.435 1.00 96.25 238 SER A C 1
ATOM 1956 O O . SER A 1 238 ? -6.979 6.984 24.641 1.00 96.25 238 SER A O 1
ATOM 1958 N N . LYS A 1 239 ? -6.038 8.142 26.321 1.00 93.50 239 LYS A N 1
ATOM 1959 C CA . LYS A 1 239 ? -7.069 9.192 26.341 1.00 93.50 239 LYS A CA 1
ATOM 1960 C C . LYS A 1 239 ? -6.993 10.099 25.113 1.00 93.50 239 LYS A C 1
ATOM 1962 O O . LYS A 1 239 ? -8.011 10.585 24.633 1.00 93.50 239 LYS A O 1
ATOM 1967 N N . THR A 1 240 ? -5.791 10.278 24.573 1.00 93.00 240 THR A N 1
ATOM 1968 C CA . THR A 1 240 ? -5.535 11.124 23.408 1.00 93.00 240 THR A CA 1
ATOM 1969 C C . THR A 1 240 ? -5.295 10.246 22.189 1.00 93.00 240 THR A C 1
ATOM 1971 O O . THR A 1 240 ? -4.291 9.533 22.130 1.00 93.00 240 THR A O 1
ATOM 1974 N N . GLN A 1 241 ? -6.207 10.310 21.215 1.00 93.06 241 GLN A N 1
ATOM 1975 C CA . GLN A 1 241 ? -6.139 9.576 19.943 1.00 93.06 241 GLN A CA 1
ATOM 1976 C C . GLN A 1 241 ? -5.737 8.091 20.098 1.00 93.06 241 GLN A C 1
ATOM 1978 O O . GLN A 1 241 ? -4.674 7.689 19.618 1.00 93.06 241 GLN A O 1
ATOM 1983 N N . PRO A 1 242 ? -6.578 7.253 20.733 1.00 95.81 242 PRO A N 1
ATOM 1984 C CA . PRO A 1 242 ? -6.287 5.827 20.929 1.00 95.81 242 PRO A CA 1
ATOM 1985 C C . PRO A 1 242 ? -6.079 5.057 19.619 1.00 95.81 242 PRO A C 1
ATOM 1987 O O . PRO A 1 242 ? -5.315 4.099 19.581 1.00 95.81 242 PRO A O 1
ATOM 1990 N N . PHE A 1 243 ? -6.705 5.514 18.532 1.00 96.94 243 PHE A N 1
ATOM 1991 C CA . PHE A 1 243 ? -6.575 4.958 17.186 1.00 96.94 243 PHE A CA 1
ATOM 1992 C C . PHE A 1 243 ? -6.077 6.055 16.221 1.00 96.94 243 PHE A C 1
ATOM 1994 O O . PHE A 1 243 ? -6.902 6.686 15.544 1.00 96.94 243 PHE A O 1
ATOM 2001 N N . PRO A 1 244 ? -4.757 6.321 16.145 1.00 96.38 244 PRO A N 1
ATOM 2002 C CA . PRO A 1 244 ? -4.193 7.369 15.286 1.00 96.38 244 PRO A CA 1
ATOM 2003 C C . PRO A 1 244 ? -4.445 7.088 13.794 1.00 96.38 244 PRO A C 1
ATOM 2005 O O . PRO A 1 244 ? -4.556 5.918 13.420 1.00 96.38 244 PRO A O 1
ATOM 2008 N N . PRO A 1 245 ? -4.547 8.111 12.921 1.00 94.94 245 PRO A N 1
ATOM 2009 C CA . PRO A 1 245 ? -4.696 7.905 11.479 1.00 94.94 245 PRO A CA 1
ATOM 2010 C C . PRO A 1 245 ? -3.614 6.974 10.922 1.00 94.94 245 PRO A C 1
ATOM 2012 O O . PRO A 1 245 ? -2.445 7.140 11.256 1.00 94.94 245 PRO A O 1
ATOM 2015 N N . ILE A 1 246 ? -3.999 6.020 10.067 1.00 94.19 246 ILE A N 1
ATOM 2016 C CA . ILE A 1 246 ? -3.088 4.994 9.518 1.00 94.19 246 ILE A CA 1
ATOM 2017 C C . ILE A 1 246 ? -1.901 5.659 8.812 1.00 94.19 246 ILE A C 1
ATOM 2019 O O . ILE A 1 246 ? -0.761 5.313 9.092 1.00 94.19 246 ILE A O 1
ATOM 2023 N N . VAL A 1 247 ? -2.171 6.700 8.017 1.00 93.75 247 VAL A N 1
ATOM 2024 C CA . VAL A 1 247 ? -1.153 7.499 7.317 1.00 93.75 247 VAL A CA 1
ATOM 2025 C C . VAL A 1 247 ? -0.057 7.998 8.262 1.00 93.75 247 VAL A C 1
ATOM 2027 O O . VAL A 1 247 ? 1.109 7.960 7.897 1.00 93.75 247 VAL A O 1
ATOM 2030 N N . ASN A 1 248 ? -0.395 8.405 9.490 1.00 90.50 248 ASN A N 1
ATOM 2031 C CA . ASN A 1 248 ? 0.577 8.948 10.447 1.00 90.50 248 ASN A CA 1
ATOM 2032 C C . ASN A 1 248 ? 1.467 7.868 11.080 1.00 90.50 248 ASN A C 1
ATOM 2034 O O . ASN A 1 248 ? 2.509 8.194 11.634 1.00 90.50 248 ASN A O 1
ATOM 2038 N N . VAL A 1 249 ? 1.023 6.611 11.063 1.00 88.38 249 VAL A N 1
ATOM 2039 C CA . VAL A 1 249 ? 1.757 5.458 11.605 1.00 88.38 249 VAL A CA 1
ATOM 2040 C C . VAL A 1 249 ? 2.627 4.829 10.523 1.00 88.38 249 VAL A C 1
ATOM 2042 O O . VAL A 1 249 ? 3.730 4.372 10.794 1.00 88.38 249 VAL A O 1
ATOM 2045 N N . SER A 1 250 ? 2.118 4.811 9.294 1.00 76.94 250 SER A N 1
ATOM 2046 C CA . SER A 1 250 ? 2.800 4.273 8.123 1.00 76.94 250 SER A CA 1
ATOM 2047 C C . SER A 1 250 ? 3.745 5.280 7.452 1.00 76.94 250 SER A C 1
ATOM 2049 O O . SER A 1 250 ? 4.246 4.975 6.376 1.00 76.94 250 SER A O 1
ATOM 2051 N N . SER A 1 251 ? 3.935 6.477 8.025 1.00 57.81 251 SER A N 1
ATOM 2052 C CA . SER A 1 251 ? 4.853 7.510 7.513 1.00 57.81 251 SER A CA 1
ATOM 2053 C C . SER A 1 251 ? 6.294 7.293 7.950 1.00 57.81 251 SER A C 1
ATOM 2055 O O . SER A 1 251 ? 6.499 6.849 9.099 1.00 57.81 251 SER A O 1
#

Radius of gyration: 22.27 Å; Cα contacts (8 Å, |Δi|>4): 306; chains: 1; bounding box: 56×32×65 Å

Nearest PDB structures (foldseek):
  3t5x-assembly1_A  TM=9.675E-01  e=1.591E-16  Homo sapiens
  8amz-assembly1_S  TM=8.397E-01  e=1.900E-06  Spinacia oleracea
  8h38-assembly1_B  TM=7.128E-01  e=2.953E-04  Homo sapiens
  4d18-assembly2_J  TM=6.909E-01  e=3.699E-04  Homo sapiens
  7v1l-assembly1_B-2  TM=3.543E-01  e=1.931E+00  Homo sapiens

Mean predicted aligned error: 4.81 Å

Solvent-accessible surface area (backbone atoms only — not comparable to full-atom values): 13690 Å² total; per-residue (Å²): 108,46,49,74,56,83,55,60,82,94,68,42,44,43,79,51,34,58,52,52,52,45,52,50,48,55,51,30,58,74,69,70,41,60,79,60,49,58,59,54,51,52,51,58,75,31,90,68,30,72,66,75,82,80,50,59,62,70,49,52,26,52,42,25,41,52,52,12,52,52,28,45,76,69,70,36,47,66,60,11,41,56,25,23,51,50,18,52,74,61,44,60,83,92,40,57,70,60,48,36,60,40,44,72,54,36,50,60,45,34,46,67,36,53,43,79,82,54,72,64,62,31,62,79,50,73,42,66,86,48,52,55,44,52,51,13,38,73,65,19,32,56,39,54,33,50,52,46,48,63,75,42,37,68,61,29,50,78,71,70,42,39,72,62,56,58,59,42,52,59,52,10,51,50,37,33,51,50,50,52,44,69,72,68,73,48,54,66,40,53,50,64,59,55,44,50,51,43,26,74,53,54,77,45,86,69,52,72,68,56,52,51,50,51,51,49,53,34,32,75,63,51,54,29,38,58,52,77,40,77,95,74,46,28,42,38,40,40,93,72,64,30,64,48,62,52,44,76,54,58,102